Protein AF-A0A5E4CXL5-F1 (afdb_monomer)

Foldseek 3Di:
DVVVVVVVVPDPLVVLLVVLLVLLCCQQPVDPDDDPVSLVVNLVSLVVLLVVLPDPPDDLWLLSLLSPLLSVLSVVLVVLVVVLVVVVVVVDDPVVNVLSVLLSVLSVVLSSQSSVQSSVVNVVLVVCVVPPVPPCVVCRDNVNSVVSSVVSVVVSVVVSVVSSVVVVVVVVVVVVVVD

Secondary structure (DSSP, 8-state):
-HHHHHHHHTS-HHHHHHHHHHHHHIIIII--S--HHHHHHHHHHHHHHHHHHHSTTS---HHHHHHHHHHHHHHHHHHHHHHHHHHHHTT--HHHHHHHHHHHHHHHHHHHHHHHHHHHHHHHHHHHHHH-TTGGGGTSSHHHHHHHHHHHHHHHHHHHHHHHHHHHHHHHHHHHHT-

Structure (mmCIF, N/CA/C/O backbone):
data_AF-A0A5E4CXL5-F1
#
_entry.id   AF-A0A5E4CXL5-F1
#
loop_
_atom_site.group_PDB
_atom_site.id
_atom_site.type_symbol
_atom_site.label_atom_id
_atom_site.label_alt_id
_atom_site.label_comp_id
_atom_site.label_asym_id
_atom_site.label_entity_id
_atom_site.label_seq_id
_atom_site.pdbx_PDB_ins_code
_atom_site.Cartn_x
_atom_site.Cartn_y
_atom_site.Cartn_z
_atom_site.occupancy
_atom_site.B_iso_or_equiv
_atom_site.auth_seq_id
_atom_site.auth_comp_id
_atom_site.auth_asym_id
_atom_site.auth_atom_id
_atom_site.pdbx_PDB_model_num
ATOM 1 N N . ASN A 1 1 ? -20.834 28.662 -4.564 1.00 50.34 1 ASN A N 1
ATOM 2 C CA . ASN A 1 1 ? -19.831 27.778 -3.920 1.00 50.34 1 ASN A CA 1
ATOM 3 C C . ASN A 1 1 ? -20.235 27.162 -2.580 1.00 50.34 1 ASN A C 1
ATOM 5 O O . ASN A 1 1 ? -19.686 26.120 -2.259 1.00 50.34 1 ASN A O 1
ATOM 9 N N . LEU A 1 2 ? -21.215 27.690 -1.833 1.00 46.41 2 LEU A N 1
ATOM 10 C CA . LEU A 1 2 ? -21.749 27.029 -0.621 1.00 46.41 2 LEU A CA 1
ATOM 11 C C . LEU A 1 2 ? -22.606 25.778 -0.914 1.00 46.41 2 LEU A C 1
ATOM 13 O O . LEU A 1 2 ? -22.598 24.824 -0.144 1.00 46.41 2 LEU A O 1
ATOM 17 N N . THR A 1 3 ? -23.291 25.749 -2.058 1.00 43.88 3 THR A N 1
ATOM 18 C CA . THR A 1 3 ? -24.169 24.646 -2.490 1.00 43.88 3 THR A CA 1
ATOM 19 C C . THR A 1 3 ? -23.415 23.381 -2.907 1.00 43.88 3 THR A C 1
ATOM 21 O O . THR A 1 3 ? -23.876 22.273 -2.666 1.00 43.88 3 THR A O 1
ATOM 24 N N . GLN A 1 4 ? -22.223 23.515 -3.490 1.00 50.44 4 GLN A N 1
ATOM 25 C CA . GLN A 1 4 ? -21.377 22.366 -3.831 1.00 50.44 4 GLN A CA 1
ATOM 26 C C . GLN A 1 4 ? -20.695 21.784 -2.580 1.00 50.44 4 GLN A C 1
ATOM 28 O O . GLN A 1 4 ? -20.504 20.573 -2.474 1.00 50.44 4 GLN A O 1
ATOM 33 N N . PHE A 1 5 ? -20.406 22.647 -1.599 1.00 48.50 5 PHE A N 1
ATOM 34 C CA . PHE A 1 5 ? -19.876 22.262 -0.295 1.00 48.50 5 PHE A CA 1
ATOM 35 C C . PHE A 1 5 ? -20.915 21.480 0.520 1.00 48.50 5 PHE A C 1
ATOM 37 O O . PHE A 1 5 ? -20.595 20.414 1.038 1.00 48.50 5 PHE A O 1
ATOM 44 N N . SER A 1 6 ? -22.179 21.923 0.564 1.00 47.25 6 SER A N 1
ATOM 45 C CA . SER A 1 6 ? -23.251 21.219 1.291 1.00 47.25 6 SER A CA 1
ATOM 46 C C . SER A 1 6 ? -23.587 19.843 0.697 1.00 47.25 6 SER A C 1
ATOM 48 O O . SER A 1 6 ? -23.823 18.898 1.449 1.00 47.25 6 SER A O 1
ATOM 50 N N . VAL A 1 7 ? -23.507 19.684 -0.630 1.00 51.81 7 VAL A N 1
ATOM 51 C CA . VAL A 1 7 ? -23.648 18.377 -1.305 1.00 51.81 7 VAL A CA 1
ATOM 52 C C . VAL A 1 7 ? -22.495 17.429 -0.960 1.00 51.81 7 VAL A C 1
ATOM 54 O O . VAL A 1 7 ? -22.713 16.225 -0.834 1.00 51.81 7 VAL A O 1
ATOM 57 N N . PHE A 1 8 ? -21.275 17.940 -0.765 1.00 50.66 8 PHE A N 1
ATOM 58 C CA . PHE A 1 8 ? -20.165 17.130 -0.252 1.00 50.66 8 PHE A CA 1
ATOM 59 C C . PHE A 1 8 ? -20.375 16.778 1.230 1.00 50.66 8 PHE A C 1
ATOM 61 O O . PHE A 1 8 ? -20.103 15.657 1.636 1.00 50.66 8 PHE A O 1
ATOM 68 N N . THR A 1 9 ? -20.945 17.699 2.012 1.00 50.62 9 THR A N 1
ATOM 69 C CA . THR A 1 9 ? -21.157 17.561 3.466 1.00 50.62 9 THR A CA 1
ATOM 70 C C . THR A 1 9 ? -22.208 16.499 3.829 1.00 50.62 9 THR A C 1
ATOM 72 O O . THR A 1 9 ? -22.132 15.913 4.903 1.00 50.62 9 THR A O 1
ATOM 75 N N . ASN A 1 10 ? -23.174 16.214 2.943 1.00 52.59 10 ASN A N 1
ATOM 76 C CA . ASN A 1 10 ? -24.185 15.162 3.146 1.00 52.59 10 ASN A CA 1
ATOM 77 C C . ASN A 1 10 ? -23.731 13.776 2.633 1.00 52.59 10 ASN A C 1
ATOM 79 O O . ASN A 1 10 ? -24.443 12.788 2.787 1.00 52.59 10 ASN A O 1
ATOM 83 N N . ARG A 1 11 ? -22.551 13.662 2.000 1.00 64.25 11 ARG A N 1
ATOM 84 C CA . ARG A 1 11 ? -22.048 12.351 1.569 1.00 64.25 11 ARG A CA 1
ATOM 85 C C . ARG A 1 11 ? -21.486 11.578 2.750 1.00 64.25 11 ARG A C 1
ATOM 87 O O . ARG A 1 11 ? -20.586 12.043 3.442 1.00 64.25 11 ARG A O 1
ATOM 94 N N . ASP A 1 12 ? -21.919 10.330 2.880 1.00 71.75 12 ASP A N 1
ATOM 95 C CA . ASP A 1 12 ? -21.322 9.358 3.791 1.00 71.75 12 ASP A CA 1
ATOM 96 C C . ASP A 1 12 ? -19.885 9.009 3.370 1.00 71.75 12 ASP A C 1
ATOM 98 O O . ASP A 1 12 ? -19.632 7.984 2.735 1.00 71.75 12 ASP A O 1
ATOM 102 N N . HIS A 1 13 ? -18.907 9.821 3.771 1.00 77.62 13 HIS A N 1
ATOM 103 C CA . HIS A 1 13 ? -17.484 9.596 3.474 1.00 77.62 13 HIS A CA 1
ATOM 104 C C . HIS A 1 13 ? -16.988 8.221 3.950 1.00 77.62 13 HIS A C 1
ATOM 106 O O . HIS A 1 13 ? -16.091 7.622 3.360 1.00 77.62 13 HIS A O 1
ATOM 112 N N . MET A 1 14 ? -17.612 7.670 4.995 1.00 79.81 14 MET A N 1
ATOM 113 C CA . MET A 1 14 ? -17.327 6.317 5.480 1.00 79.81 14 MET A CA 1
ATOM 114 C C . MET A 1 14 ? -17.753 5.229 4.483 1.00 79.81 14 MET A C 1
ATOM 116 O O . MET A 1 14 ? -17.134 4.168 4.428 1.00 79.81 14 MET A O 1
ATOM 120 N N . LYS A 1 15 ? -18.791 5.466 3.673 1.00 84.69 15 LYS A N 1
ATOM 121 C CA . LYS A 1 15 ? -19.217 4.542 2.615 1.00 84.69 15 LYS A CA 1
ATOM 122 C C . LYS A 1 15 ? -18.199 4.512 1.480 1.00 84.69 15 LYS A C 1
ATOM 124 O O . LYS A 1 15 ? -17.859 3.424 1.019 1.00 84.69 15 LYS A O 1
ATOM 129 N N . ASP A 1 16 ? -17.683 5.672 1.089 1.00 86.12 16 ASP A N 1
ATOM 130 C CA . ASP A 1 16 ? -16.658 5.783 0.048 1.00 86.12 16 ASP A CA 1
ATOM 131 C C . ASP A 1 16 ? -15.338 5.150 0.499 1.00 86.12 16 ASP A C 1
ATOM 133 O O . ASP A 1 16 ? -14.724 4.397 -0.253 1.00 86.12 16 ASP A O 1
ATOM 137 N N . LEU A 1 17 ? -14.974 5.327 1.771 1.00 85.88 17 LEU A N 1
ATOM 138 C CA . LEU A 1 17 ? -13.809 4.684 2.375 1.00 85.88 17 LEU A CA 1
ATOM 139 C C . LEU A 1 17 ? -13.903 3.146 2.362 1.00 85.88 17 LEU A C 1
ATOM 141 O O . LEU A 1 17 ? -12.933 2.463 2.037 1.00 85.88 17 LEU A O 1
ATOM 145 N N . ARG A 1 18 ? -15.083 2.583 2.660 1.00 87.75 18 ARG A N 1
ATOM 146 C CA . ARG A 1 18 ? -15.322 1.128 2.570 1.00 87.75 18 ARG A CA 1
ATOM 147 C C . ARG A 1 18 ? -15.264 0.614 1.134 1.00 87.75 18 ARG A C 1
ATOM 149 O O . ARG A 1 18 ? -14.727 -0.466 0.894 1.00 87.75 18 ARG A O 1
ATOM 156 N N . ARG A 1 19 ? -15.814 1.371 0.180 1.00 90.12 19 ARG A N 1
ATOM 157 C CA . ARG A 1 19 ? -15.757 1.029 -1.251 1.00 90.12 19 ARG A CA 1
ATOM 158 C C . ARG A 1 19 ? -14.321 1.025 -1.756 1.00 90.12 19 ARG A C 1
ATOM 160 O O . ARG A 1 19 ? -13.921 0.066 -2.405 1.00 90.12 19 ARG A O 1
ATOM 167 N N . TYR A 1 20 ? -13.545 2.043 -1.386 1.00 91.06 20 TYR A N 1
ATOM 168 C CA . TYR A 1 20 ? -12.113 2.099 -1.656 1.00 91.06 20 TYR A CA 1
ATOM 169 C C . TYR A 1 20 ? -11.388 0.875 -1.093 1.00 91.06 20 TYR A C 1
ATOM 171 O O . TYR A 1 20 ? -10.651 0.212 -1.814 1.00 91.06 20 TYR A O 1
ATOM 179 N N . LEU A 1 21 ? -11.64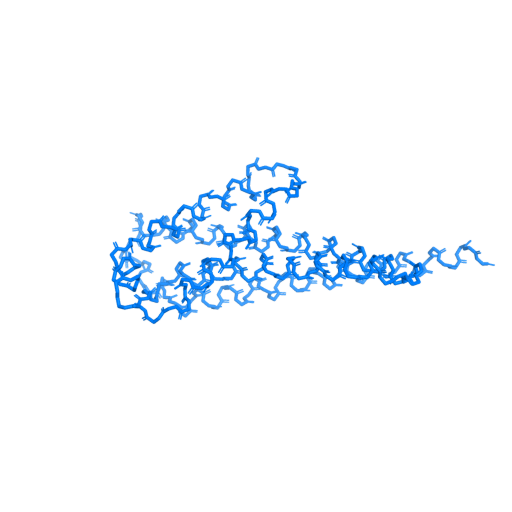3 0.529 0.171 1.00 90.25 21 LEU A N 1
ATOM 180 C CA . LEU A 1 21 ? -11.012 -0.626 0.800 1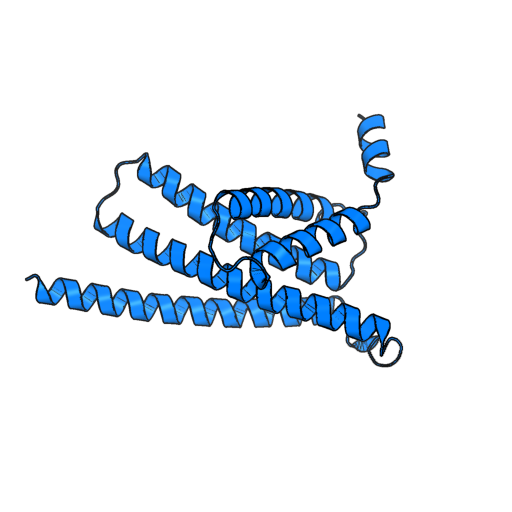.00 90.25 21 LEU A CA 1
ATOM 181 C C . LEU A 1 21 ? -11.367 -1.930 0.070 1.00 90.25 21 LEU A C 1
ATOM 183 O O . LEU A 1 21 ? -10.485 -2.731 -0.210 1.00 90.25 21 LEU A O 1
ATOM 187 N N . THR A 1 22 ? -12.638 -2.112 -0.300 1.00 91.75 22 THR A N 1
ATOM 188 C CA . THR A 1 22 ? -13.102 -3.277 -1.076 1.00 91.75 22 THR A CA 1
ATOM 189 C C . THR A 1 22 ? -12.380 -3.363 -2.418 1.00 91.75 22 THR A C 1
ATOM 191 O O . THR A 1 22 ? -11.878 -4.421 -2.787 1.00 91.75 22 THR A O 1
ATOM 194 N N . PHE A 1 23 ? -12.269 -2.237 -3.125 1.00 91.44 23 PHE A N 1
ATOM 195 C CA . PHE A 1 23 ? -11.511 -2.158 -4.368 1.00 91.44 23 PHE A CA 1
ATOM 196 C C . PHE A 1 23 ? -10.038 -2.540 -4.158 1.00 91.44 23 PHE A C 1
ATOM 198 O O . PHE A 1 23 ? -9.493 -3.301 -4.950 1.00 91.44 23 PHE A O 1
ATOM 205 N N . LYS A 1 24 ? -9.411 -2.094 -3.061 1.00 90.12 24 LYS A N 1
ATOM 206 C CA . LYS A 1 24 ? -8.020 -2.434 -2.723 1.00 90.12 24 LYS A CA 1
ATOM 207 C C . LYS A 1 24 ? -7.827 -3.906 -2.362 1.00 90.12 24 LYS A C 1
ATOM 209 O O . LYS A 1 24 ? -6.837 -4.490 -2.790 1.00 90.12 24 LYS A O 1
ATOM 214 N N . TYR A 1 25 ? -8.777 -4.522 -1.657 1.00 90.44 25 TYR A N 1
ATOM 215 C CA . TYR A 1 25 ? -8.785 -5.974 -1.441 1.00 90.44 25 TYR A CA 1
ATOM 216 C C . TYR A 1 25 ? -8.787 -6.721 -2.774 1.00 90.44 25 TYR A C 1
ATOM 218 O O . TYR A 1 25 ? -7.967 -7.610 -2.982 1.00 90.44 25 TYR A O 1
ATOM 226 N N . VAL A 1 26 ? -9.656 -6.326 -3.707 1.00 89.06 26 VAL A N 1
ATOM 227 C CA . VAL A 1 26 ? -9.698 -6.949 -5.037 1.00 89.06 26 VAL A CA 1
ATOM 228 C C . VAL A 1 26 ? -8.386 -6.713 -5.793 1.00 89.06 26 VAL A C 1
ATOM 230 O O . VAL A 1 26 ? -7.813 -7.657 -6.330 1.00 89.06 26 VAL A O 1
ATOM 233 N N . GLN A 1 27 ? -7.880 -5.478 -5.784 1.00 89.06 27 GLN A N 1
ATOM 234 C CA . GLN A 1 27 ? -6.652 -5.086 -6.476 1.00 89.06 27 GLN A CA 1
ATOM 235 C C . GLN A 1 27 ? -5.423 -5.882 -6.015 1.00 89.06 27 GLN A C 1
ATOM 237 O O . GLN A 1 27 ? -4.640 -6.291 -6.864 1.00 89.06 27 GLN A O 1
ATOM 242 N N . TYR A 1 28 ? -5.241 -6.078 -4.705 1.00 86.75 28 TYR A N 1
ATOM 243 C CA . TYR A 1 28 ? -3.998 -6.635 -4.157 1.00 86.75 28 TYR A CA 1
ATOM 244 C C . TYR A 1 28 ? -4.073 -8.102 -3.734 1.00 86.75 28 TYR A C 1
ATOM 246 O O . TYR A 1 28 ? -3.034 -8.749 -3.674 1.00 86.75 28 TYR A O 1
ATOM 254 N N . LEU A 1 29 ? -5.261 -8.631 -3.421 1.00 83.56 29 LEU A N 1
ATOM 255 C CA . LEU A 1 29 ? -5.411 -10.011 -2.935 1.00 83.56 29 LEU A CA 1
ATOM 256 C C . LEU A 1 29 ? -6.116 -10.934 -3.931 1.00 83.56 29 LEU A C 1
ATOM 258 O O . LEU A 1 29 ? -5.913 -12.141 -3.868 1.00 83.56 29 LEU A O 1
ATOM 262 N N . VAL A 1 30 ? -6.947 -10.398 -4.830 1.00 83.94 30 VAL A N 1
ATOM 263 C CA . VAL A 1 30 ? -7.740 -11.220 -5.765 1.00 83.94 30 VAL A CA 1
ATOM 264 C C . VAL A 1 30 ? -7.120 -11.266 -7.158 1.00 83.94 30 VAL A C 1
ATOM 266 O O . VAL A 1 30 ? -7.226 -12.283 -7.834 1.00 83.94 30 VAL A O 1
ATOM 269 N N . LEU A 1 31 ? -6.486 -10.182 -7.606 1.00 81.19 31 LEU A N 1
ATOM 270 C CA . LEU A 1 31 ? -5.904 -10.091 -8.944 1.00 81.19 31 LEU A CA 1
ATOM 271 C C . LEU A 1 31 ? -4.442 -10.575 -8.938 1.00 81.19 31 LEU A C 1
ATOM 273 O O . LEU A 1 31 ? -3.583 -9.878 -8.403 1.00 81.19 31 LEU A O 1
ATOM 277 N N . PRO A 1 32 ? -4.127 -11.732 -9.557 1.00 60.72 32 PRO A N 1
ATOM 278 C CA . PRO A 1 32 ? -2.773 -12.288 -9.561 1.00 60.72 32 PRO A CA 1
ATOM 279 C C . PRO A 1 32 ? -1.819 -11.557 -10.518 1.00 60.72 32 PRO A C 1
ATOM 281 O O . PRO A 1 32 ? -0.607 -11.720 -10.413 1.00 60.72 32 PRO A O 1
ATOM 284 N N . SER A 1 33 ? -2.341 -10.766 -11.465 1.00 67.19 33 SER A N 1
ATOM 285 C CA . SER A 1 33 ? -1.545 -10.096 -12.499 1.00 67.19 33 SER A CA 1
ATOM 286 C C . SER A 1 33 ? -1.604 -8.567 -12.387 1.00 67.19 33 SER A C 1
ATOM 288 O O . SER A 1 33 ? -2.708 -8.018 -12.269 1.00 67.19 33 SER A O 1
ATOM 290 N N . PRO A 1 34 ? -0.469 -7.857 -12.533 1.00 66.19 34 PRO A N 1
ATOM 291 C CA . PRO A 1 34 ? -0.444 -6.399 -12.558 1.00 66.19 34 PRO A CA 1
ATOM 292 C C . PRO A 1 34 ? -1.178 -5.875 -13.799 1.00 66.19 34 PRO A C 1
ATOM 294 O O . PRO A 1 34 ? -0.700 -5.994 -14.925 1.00 66.19 34 PRO A O 1
ATOM 297 N N . ASN A 1 35 ? -2.354 -5.281 -13.597 1.00 80.50 35 ASN A N 1
ATOM 298 C CA . ASN A 1 35 ? -3.130 -4.652 -14.663 1.00 80.50 35 ASN A CA 1
ATOM 299 C C . ASN A 1 35 ? -2.992 -3.127 -14.571 1.00 80.50 35 ASN A C 1
ATOM 301 O O . ASN A 1 35 ? -3.422 -2.519 -13.592 1.00 80.50 35 ASN A O 1
ATOM 305 N N . ILE A 1 36 ? -2.431 -2.507 -15.613 1.00 78.38 36 ILE A N 1
ATOM 306 C CA . ILE A 1 36 ? -2.186 -1.057 -15.682 1.00 78.38 36 ILE A CA 1
ATOM 307 C C . ILE A 1 36 ? -3.470 -0.254 -15.439 1.00 78.38 36 ILE A C 1
ATOM 309 O O . ILE A 1 36 ? -3.435 0.743 -14.721 1.00 78.38 36 ILE A O 1
ATOM 313 N N . ILE A 1 37 ? -4.612 -0.702 -15.971 1.00 84.50 37 ILE A N 1
ATOM 314 C CA . ILE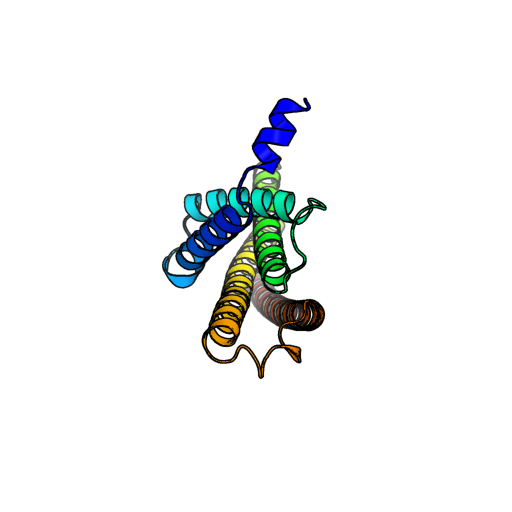 A 1 37 ? -5.905 -0.025 -15.793 1.00 84.50 37 ILE A CA 1
ATOM 315 C C . ILE A 1 37 ? -6.317 -0.053 -14.320 1.00 84.50 37 ILE A C 1
ATOM 317 O O . ILE A 1 37 ? -6.732 0.967 -13.773 1.00 84.50 37 ILE A O 1
ATOM 321 N N . VAL A 1 38 ? -6.162 -1.203 -13.659 1.00 86.94 38 VAL A N 1
ATOM 322 C CA . VAL A 1 38 ? -6.487 -1.360 -12.233 1.00 86.94 38 VAL A CA 1
ATOM 323 C C . VAL A 1 38 ? -5.552 -0.507 -11.377 1.00 86.94 38 VAL A C 1
ATOM 325 O O . VAL A 1 38 ? -6.011 0.147 -10.443 1.00 86.94 38 VAL A O 1
ATOM 328 N N . THR A 1 39 ? -4.266 -0.445 -11.724 1.00 83.69 39 THR A N 1
ATOM 329 C CA . THR A 1 39 ? -3.277 0.395 -11.037 1.00 83.69 39 THR A CA 1
ATOM 330 C C . THR A 1 39 ? -3.595 1.881 -11.185 1.00 83.69 39 THR A C 1
ATOM 332 O O . THR A 1 39 ? -3.575 2.603 -10.191 1.00 83.69 39 THR A O 1
ATOM 335 N N . LEU A 1 40 ? -3.950 2.343 -12.388 1.00 86.12 40 LEU A N 1
ATOM 336 C CA . LEU A 1 40 ? -4.348 3.733 -12.640 1.00 86.12 40 LEU A CA 1
ATOM 337 C C . LEU A 1 40 ? -5.639 4.095 -11.906 1.00 86.12 40 LEU A C 1
ATOM 339 O O . LEU A 1 40 ? -5.697 5.117 -11.225 1.00 86.12 40 LEU A O 1
ATOM 343 N N . LEU A 1 41 ? -6.665 3.245 -11.994 1.00 89.94 41 LEU A N 1
ATOM 344 C CA . LEU A 1 41 ? -7.919 3.451 -11.271 1.00 89.94 41 LEU A CA 1
ATOM 345 C C . LEU A 1 41 ? -7.683 3.472 -9.756 1.00 89.94 41 LEU A C 1
ATOM 347 O O . LEU A 1 41 ? -8.218 4.328 -9.050 1.00 89.94 41 LEU A O 1
ATOM 351 N N . GLY A 1 42 ? -6.826 2.572 -9.271 1.00 90.06 42 GLY A N 1
ATOM 352 C CA . GLY A 1 42 ? -6.377 2.536 -7.890 1.00 90.06 42 GLY A CA 1
ATOM 353 C C . GLY A 1 42 ? -5.646 3.800 -7.474 1.00 90.06 42 GLY A C 1
ATOM 354 O O . GLY A 1 42 ? -5.918 4.289 -6.385 1.00 90.06 42 GLY A O 1
ATOM 355 N N . LEU A 1 43 ? -4.792 4.363 -8.328 1.00 89.44 43 LEU A N 1
ATOM 356 C CA . LEU A 1 43 ? -4.093 5.620 -8.071 1.00 89.44 43 LEU A CA 1
ATOM 357 C C . LEU A 1 43 ? -5.073 6.794 -7.947 1.00 89.44 43 LEU A C 1
ATOM 359 O O . LEU A 1 43 ? -5.010 7.540 -6.969 1.00 89.44 43 LEU A O 1
ATOM 363 N N . PHE A 1 44 ? -6.017 6.936 -8.884 1.00 91.25 44 PHE A N 1
ATOM 364 C CA . PHE A 1 44 ? -7.048 7.979 -8.807 1.00 91.25 44 PHE A CA 1
ATOM 365 C C . PHE A 1 44 ? -7.898 7.845 -7.540 1.00 91.25 44 PHE A C 1
ATOM 367 O O . PHE A 1 44 ? -8.168 8.840 -6.862 1.00 91.25 44 PHE A O 1
ATOM 374 N N . ALA A 1 45 ? -8.278 6.616 -7.184 1.00 90.88 45 ALA A N 1
ATOM 375 C CA . ALA A 1 45 ? -9.016 6.344 -5.959 1.00 90.88 45 ALA A CA 1
ATOM 376 C C . ALA A 1 45 ? -8.197 6.712 -4.705 1.00 90.88 45 ALA A C 1
ATOM 378 O O . ALA A 1 45 ? -8.741 7.305 -3.773 1.00 90.88 45 ALA A O 1
ATOM 379 N N . SER A 1 46 ? -6.891 6.435 -4.696 1.00 92.31 46 SER A N 1
ATOM 380 C CA . SER A 1 46 ? -5.982 6.768 -3.591 1.00 92.31 46 SER A CA 1
ATOM 381 C C . SER A 1 46 ? -5.774 8.276 -3.433 1.00 92.31 46 SER A C 1
ATOM 383 O O . SER A 1 46 ? -5.798 8.786 -2.309 1.00 92.31 46 SER A O 1
ATOM 385 N N . VAL A 1 47 ? -5.665 9.021 -4.537 1.00 90.94 47 VAL A N 1
ATOM 386 C CA . VAL A 1 47 ? -5.643 10.495 -4.514 1.00 90.94 47 VAL A CA 1
ATOM 387 C C . VAL A 1 47 ? -6.953 11.039 -3.941 1.00 90.94 47 VAL A C 1
ATOM 389 O O . VAL A 1 47 ? -6.934 11.853 -3.016 1.00 90.94 47 VAL A O 1
ATOM 392 N N . TYR A 1 48 ? -8.095 10.544 -4.425 1.00 90.56 48 TYR A N 1
ATOM 393 C CA . TYR A 1 48 ? -9.416 10.954 -3.943 1.00 90.56 48 TYR A CA 1
ATOM 394 C C . TYR A 1 48 ? -9.593 10.708 -2.436 1.00 90.56 48 TYR A C 1
ATOM 396 O O . TYR A 1 48 ? -10.033 11.596 -1.705 1.00 90.56 48 TYR A O 1
ATOM 404 N N . VAL A 1 49 ? -9.200 9.531 -1.945 1.00 90.19 49 VAL A N 1
ATOM 405 C CA . VAL A 1 49 ? -9.289 9.199 -0.516 1.00 90.19 49 VAL A CA 1
ATOM 406 C C . VAL A 1 49 ? -8.326 10.032 0.322 1.00 90.19 49 VAL A C 1
ATOM 408 O O . VAL A 1 49 ? -8.709 10.478 1.400 1.00 90.19 49 VAL A O 1
ATOM 411 N N . THR A 1 50 ? -7.117 10.311 -0.165 1.00 88.88 50 THR A N 1
ATOM 412 C CA . THR A 1 50 ? -6.174 11.199 0.536 1.00 88.88 50 THR A CA 1
ATOM 413 C C . THR A 1 50 ? -6.758 12.602 0.706 1.00 88.88 50 THR A C 1
ATOM 415 O O . THR A 1 50 ? -6.689 13.170 1.798 1.00 88.88 50 THR A O 1
ATOM 418 N N . LEU A 1 51 ? -7.408 13.135 -0.334 1.00 86.81 51 LEU A N 1
ATOM 419 C CA . LEU A 1 51 ? -8.119 14.414 -0.262 1.00 86.81 51 LEU A CA 1
ATOM 420 C C . LEU A 1 51 ? -9.251 14.375 0.770 1.00 86.81 51 LEU A C 1
ATOM 422 O O . LEU A 1 51 ? -9.343 15.279 1.599 1.00 86.81 51 LEU A O 1
ATOM 426 N N . ILE A 1 52 ? -10.065 13.311 0.777 1.00 86.12 52 ILE A N 1
ATOM 427 C CA . ILE A 1 52 ? -11.123 13.136 1.783 1.00 86.12 52 ILE A CA 1
ATOM 428 C C . ILE A 1 52 ? -10.538 13.108 3.197 1.00 86.12 52 ILE A C 1
ATOM 430 O O . ILE A 1 52 ? -11.031 13.806 4.076 1.00 86.12 52 ILE A O 1
ATOM 434 N N . LEU A 1 53 ? -9.492 12.317 3.433 1.00 84.94 53 LEU A N 1
ATOM 435 C CA . LEU A 1 53 ? -8.901 12.142 4.763 1.00 84.94 53 LEU A CA 1
ATOM 436 C C . LEU A 1 53 ? -8.181 13.397 5.280 1.00 84.94 53 LEU A C 1
ATOM 438 O O . LEU A 1 53 ? -7.980 13.523 6.487 1.00 84.94 53 LEU A O 1
ATOM 442 N N . THR A 1 54 ? -7.814 14.321 4.390 1.00 81.50 54 THR A N 1
ATOM 443 C CA . THR A 1 54 ? -7.203 15.614 4.742 1.00 81.50 54 THR A CA 1
ATOM 444 C C . THR A 1 54 ? -8.252 16.632 5.212 1.00 81.50 54 TH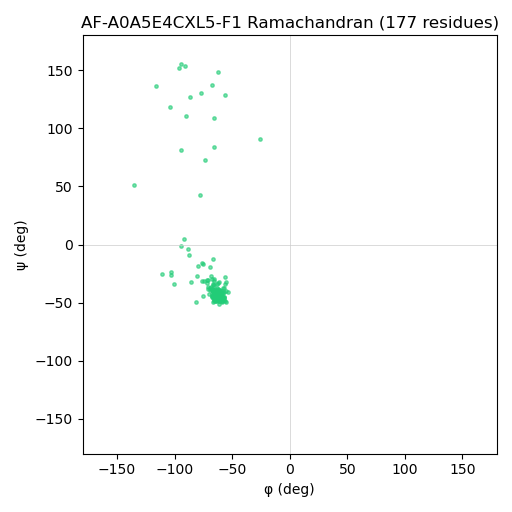R A C 1
ATOM 446 O O . THR A 1 54 ? -7.913 17.602 5.891 1.00 81.50 54 THR A O 1
ATOM 449 N N . LEU A 1 55 ? -9.537 16.413 4.908 1.00 76.75 55 LEU A N 1
ATOM 450 C CA . LEU A 1 55 ? -10.612 17.301 5.346 1.00 76.75 55 LEU A CA 1
ATOM 451 C C . LEU A 1 55 ? -10.790 17.247 6.878 1.00 76.75 55 LEU A C 1
ATOM 453 O O . LEU A 1 55 ? -10.845 16.161 7.462 1.00 76.75 55 LEU A O 1
ATOM 457 N N . PRO A 1 56 ? -10.980 18.404 7.543 1.00 59.59 56 PRO A N 1
ATOM 458 C CA . PRO A 1 56 ? -11.061 18.498 9.006 1.00 59.59 56 PRO A CA 1
ATOM 459 C C . PRO A 1 56 ? -12.297 17.807 9.607 1.00 59.59 56 PRO A C 1
ATOM 461 O O . PRO A 1 56 ? -12.361 17.597 10.816 1.00 59.59 56 PRO A O 1
ATOM 464 N N . PHE A 1 57 ? -13.269 17.437 8.773 1.00 60.50 57 PHE A N 1
ATOM 465 C CA . PHE A 1 57 ? -14.536 16.828 9.176 1.00 60.50 57 PHE A CA 1
ATOM 466 C C . PHE A 1 57 ? -14.471 15.299 9.300 1.00 60.50 57 PHE A C 1
ATOM 468 O O . PHE A 1 57 ? -15.417 14.676 9.785 1.00 60.50 57 PHE A O 1
ATOM 475 N N . VAL A 1 58 ? -13.373 14.668 8.871 1.00 63.62 58 VAL A N 1
ATOM 476 C CA . VAL A 1 58 ? -13.257 13.209 8.895 1.00 63.62 58 VAL A CA 1
ATOM 477 C C . VAL A 1 58 ? -12.739 12.725 10.248 1.00 63.62 58 VAL A C 1
ATOM 479 O O . VAL A 1 58 ? -11.704 13.150 10.758 1.00 63.62 58 VAL A O 1
ATOM 482 N N . SER A 1 59 ? -13.491 11.796 10.841 1.00 60.69 59 SER A N 1
ATOM 483 C CA . SER A 1 59 ? -13.190 11.204 12.143 1.00 60.69 59 SER A CA 1
ATOM 484 C C . SER A 1 59 ? -11.791 10.574 12.171 1.00 60.69 59 SER A C 1
ATOM 486 O O . SER A 1 59 ? -11.451 9.731 11.338 1.00 60.69 59 SER A O 1
ATOM 488 N N . ARG A 1 60 ? -10.991 10.940 13.179 1.00 68.12 60 ARG A N 1
ATOM 489 C CA . ARG A 1 60 ? -9.653 10.383 13.439 1.00 68.12 60 ARG A CA 1
ATOM 490 C C . ARG A 1 60 ? -9.749 8.964 14.013 1.00 68.12 60 ARG A C 1
ATOM 492 O O . ARG A 1 60 ? -9.514 8.753 15.199 1.00 68.12 60 ARG A O 1
ATOM 499 N N . LYS A 1 61 ? -10.112 7.990 13.178 1.00 83.69 61 LYS A N 1
ATOM 500 C CA . LYS A 1 61 ? -10.114 6.558 13.528 1.00 83.69 61 LYS A CA 1
ATOM 501 C C . LYS A 1 61 ? -8.776 5.907 13.173 1.00 83.69 61 LYS A C 1
ATOM 503 O O . LYS A 1 61 ? -8.094 6.355 12.254 1.00 83.69 61 LYS A O 1
ATOM 508 N N . SER A 1 62 ? -8.408 4.836 13.872 1.00 82.62 62 SER A N 1
ATOM 509 C CA . SER A 1 62 ? -7.225 4.016 13.560 1.00 82.62 62 SER A CA 1
ATOM 510 C C . SER A 1 62 ? -7.271 3.470 12.130 1.00 82.62 62 SER A C 1
ATOM 512 O O . SER A 1 62 ? -6.284 3.596 11.413 1.00 82.62 62 SER A O 1
ATOM 514 N N . THR A 1 63 ? -8.438 3.024 11.659 1.00 86.69 63 THR A N 1
ATOM 515 C CA . THR A 1 63 ? -8.638 2.578 10.268 1.00 86.69 63 THR A CA 1
ATOM 516 C C . THR A 1 63 ? -8.275 3.646 9.235 1.00 86.69 63 THR A C 1
ATOM 518 O O . THR A 1 63 ? -7.692 3.339 8.199 1.00 86.69 63 THR A O 1
ATOM 521 N N . ALA A 1 64 ? -8.572 4.920 9.518 1.00 88.69 64 ALA A N 1
ATOM 522 C CA . ALA A 1 64 ? -8.236 6.022 8.617 1.00 88.69 64 ALA A CA 1
ATOM 523 C C . ALA A 1 64 ? -6.714 6.208 8.481 1.00 88.69 64 ALA A C 1
ATOM 525 O O . ALA A 1 64 ? -6.242 6.604 7.419 1.00 88.69 64 ALA A O 1
ATOM 526 N N . VAL A 1 65 ? -5.939 5.870 9.521 1.00 91.00 65 VAL A N 1
ATOM 527 C CA . VAL A 1 65 ? -4.469 5.874 9.459 1.00 91.00 65 VAL A CA 1
ATOM 528 C C . VAL A 1 65 ? -3.977 4.800 8.498 1.00 91.00 65 VAL A C 1
ATOM 530 O O . VAL A 1 65 ? -3.175 5.110 7.621 1.00 91.00 65 VAL A O 1
ATOM 533 N N . PHE A 1 66 ? -4.464 3.564 8.618 1.00 91.94 66 PHE A N 1
ATOM 534 C CA . PHE A 1 66 ? -4.056 2.487 7.712 1.00 91.94 66 PHE A CA 1
ATOM 535 C C . PHE A 1 66 ? -4.422 2.808 6.265 1.00 91.94 66 PHE A C 1
ATOM 537 O O . PHE A 1 66 ? -3.580 2.700 5.380 1.00 91.94 66 PHE A O 1
ATOM 544 N N . ILE A 1 67 ? -5.637 3.307 6.032 1.00 92.50 67 ILE A N 1
ATOM 545 C CA . ILE A 1 67 ? -6.088 3.660 4.685 1.00 92.50 67 ILE A CA 1
ATOM 546 C C . ILE A 1 67 ? -5.277 4.819 4.096 1.00 92.50 67 ILE A C 1
ATOM 548 O O . ILE A 1 67 ? -4.923 4.775 2.919 1.00 92.50 67 ILE A O 1
ATOM 552 N N . SER A 1 68 ? -4.918 5.818 4.905 1.00 92.25 68 SER A N 1
ATOM 553 C CA . SER A 1 68 ? -4.026 6.889 4.461 1.00 92.25 68 SER A CA 1
ATOM 554 C C . SER A 1 68 ? -2.647 6.358 4.059 1.00 92.25 68 SER A C 1
ATOM 556 O O . SER A 1 68 ? -2.119 6.795 3.043 1.00 92.25 68 SER A O 1
ATOM 558 N N . ASN A 1 69 ? -2.085 5.396 4.799 1.00 94.25 69 ASN A N 1
ATOM 559 C CA . ASN A 1 69 ? -0.797 4.789 4.448 1.00 94.25 69 ASN A CA 1
ATOM 560 C C . ASN A 1 69 ? -0.875 3.960 3.155 1.00 94.25 69 ASN A C 1
ATOM 562 O O . ASN A 1 69 ? 0.035 4.059 2.339 1.00 94.25 69 ASN A O 1
ATOM 566 N N . ILE A 1 70 ? -1.969 3.217 2.926 1.00 93.44 70 ILE A N 1
ATOM 567 C CA . ILE A 1 70 ? -2.202 2.518 1.645 1.00 93.44 70 ILE A CA 1
ATOM 568 C C . ILE A 1 70 ? -2.210 3.540 0.503 1.00 93.44 70 ILE A C 1
ATOM 570 O O . ILE A 1 70 ? -1.499 3.384 -0.484 1.00 93.44 70 ILE A O 1
ATOM 574 N N . ALA A 1 71 ? -2.971 4.627 0.663 1.00 93.88 71 ALA A N 1
ATOM 575 C CA . ALA A 1 71 ? -3.076 5.648 -0.370 1.00 93.88 71 ALA A CA 1
ATOM 576 C C . ALA A 1 71 ? -1.732 6.345 -0.658 1.00 93.88 71 ALA A C 1
ATOM 578 O O . ALA A 1 71 ? -1.423 6.619 -1.815 1.00 93.88 71 ALA A O 1
ATOM 579 N N . GLN A 1 72 ? -0.914 6.596 0.370 1.00 93.31 72 GLN A N 1
ATOM 580 C CA . GLN A 1 72 ? 0.437 7.144 0.207 1.00 93.31 72 GLN A CA 1
ATOM 581 C C . GLN A 1 72 ? 1.360 6.197 -0.569 1.00 93.31 72 GLN A C 1
ATOM 583 O O . GLN A 1 72 ? 2.108 6.660 -1.429 1.00 93.31 72 GLN A O 1
ATOM 588 N N . ALA A 1 73 ? 1.290 4.890 -0.304 1.00 92.81 73 ALA A N 1
ATOM 589 C CA . ALA A 1 73 ? 2.074 3.895 -1.030 1.00 92.81 73 ALA A CA 1
ATOM 590 C C . ALA A 1 73 ? 1.688 3.833 -2.521 1.00 92.81 73 ALA A C 1
ATOM 592 O O . ALA A 1 73 ? 2.563 3.874 -3.388 1.00 92.81 73 ALA A O 1
ATOM 593 N N . ASP A 1 74 ? 0.386 3.867 -2.831 1.00 91.56 74 ASP A N 1
ATOM 594 C CA . ASP A 1 74 ? -0.088 3.929 -4.219 1.00 91.56 74 ASP A CA 1
ATOM 595 C C . ASP A 1 74 ? 0.392 5.198 -4.938 1.00 91.56 74 ASP A C 1
ATOM 597 O O . ASP A 1 74 ? 0.815 5.134 -6.092 1.00 91.56 74 ASP A O 1
ATOM 601 N N . ILE A 1 75 ? 0.341 6.355 -4.265 1.00 92.00 75 ILE A N 1
ATOM 602 C CA . ILE A 1 75 ? 0.811 7.630 -4.825 1.00 92.00 75 ILE A CA 1
ATOM 603 C C . ILE A 1 75 ? 2.310 7.566 -5.122 1.00 92.00 75 ILE A C 1
ATOM 605 O O . ILE A 1 75 ? 2.731 8.037 -6.177 1.00 92.00 75 ILE A O 1
ATOM 609 N N . LEU A 1 76 ? 3.110 6.944 -4.249 1.00 91.00 76 LEU A N 1
ATOM 610 C CA . LEU A 1 76 ? 4.546 6.770 -4.472 1.00 91.00 76 LEU A CA 1
ATOM 611 C C . LEU A 1 76 ? 4.832 5.948 -5.742 1.00 91.00 76 LEU A C 1
ATOM 613 O O . LEU A 1 76 ? 5.695 6.324 -6.538 1.00 91.00 76 LEU A O 1
ATOM 617 N N . VAL A 1 77 ? 4.066 4.879 -5.980 1.00 89.19 77 VAL A N 1
ATOM 618 C CA . VAL A 1 77 ? 4.141 4.109 -7.236 1.00 89.19 77 VAL A CA 1
ATOM 619 C C . VAL A 1 77 ? 3.654 4.923 -8.429 1.00 89.19 77 VAL A C 1
ATOM 621 O O . VAL A 1 77 ? 4.265 4.876 -9.493 1.00 89.19 77 VAL A O 1
ATOM 624 N N . GLY A 1 78 ? 2.588 5.706 -8.270 1.00 87.94 78 GLY A N 1
ATOM 625 C CA . GLY A 1 78 ? 2.139 6.634 -9.306 1.00 87.94 78 GLY A CA 1
ATOM 626 C C . GLY A 1 78 ? 3.258 7.586 -9.729 1.00 87.94 78 GLY A C 1
ATOM 627 O O . GLY A 1 78 ? 3.562 7.692 -10.916 1.00 87.94 78 GLY A O 1
ATOM 628 N N . CYS A 1 79 ? 3.931 8.213 -8.763 1.00 88.31 79 CYS A N 1
ATOM 629 C CA . CYS A 1 79 ? 5.067 9.101 -9.007 1.00 88.31 79 CYS A CA 1
ATOM 630 C C . CYS A 1 79 ? 6.217 8.400 -9.744 1.00 88.31 79 CYS A C 1
ATOM 632 O O . CYS A 1 79 ? 6.806 9.000 -10.643 1.00 88.31 79 CYS A O 1
ATOM 634 N N . SER A 1 80 ? 6.527 7.140 -9.415 1.00 86.44 80 SER A N 1
ATOM 635 C CA . SER A 1 80 ? 7.588 6.396 -10.108 1.00 86.44 80 SER A CA 1
ATOM 636 C C . SER A 1 80 ? 7.223 6.069 -11.561 1.00 86.44 80 SER A C 1
ATOM 638 O O . SER A 1 80 ? 8.076 6.167 -12.444 1.00 86.44 80 SER A O 1
ATOM 640 N N . ILE A 1 81 ? 5.950 5.770 -11.840 1.00 85.06 81 ILE A N 1
ATOM 641 C CA . ILE A 1 81 ? 5.440 5.576 -13.206 1.00 85.06 81 ILE A CA 1
ATOM 642 C C . ILE A 1 81 ? 5.518 6.884 -14.002 1.00 85.06 81 ILE A C 1
ATOM 644 O O . ILE A 1 81 ? 6.036 6.887 -15.117 1.00 85.06 81 ILE A O 1
ATOM 648 N N . PHE A 1 82 ? 5.053 7.999 -13.430 1.00 86.00 82 PHE A N 1
ATOM 649 C CA . PHE A 1 82 ? 5.123 9.305 -14.091 1.00 86.00 82 PHE A CA 1
ATOM 650 C C . PHE A 1 82 ? 6.567 9.740 -14.357 1.00 86.00 82 PHE A C 1
ATOM 652 O O . PHE A 1 82 ? 6.860 10.266 -15.428 1.00 86.00 82 PHE A O 1
ATOM 659 N N . SER A 1 83 ? 7.484 9.475 -13.423 1.00 83.69 83 SER A N 1
ATOM 660 C CA . SER A 1 83 ? 8.910 9.751 -13.610 1.00 83.69 83 SER A CA 1
ATOM 661 C C . SER A 1 83 ? 9.501 8.969 -14.788 1.00 83.69 83 SER A C 1
ATOM 663 O O . SER A 1 83 ? 10.264 9.546 -15.561 1.00 83.69 83 SER A O 1
ATOM 665 N N . ALA A 1 84 ? 9.124 7.699 -14.962 1.00 81.56 84 ALA A N 1
ATOM 666 C CA . ALA A 1 84 ? 9.547 6.897 -16.111 1.00 81.56 84 ALA A CA 1
ATOM 667 C C . ALA A 1 84 ? 9.009 7.463 -17.430 1.00 81.56 84 ALA A C 1
ATOM 669 O O . ALA A 1 84 ? 9.775 7.658 -18.365 1.00 81.56 84 ALA A O 1
ATOM 670 N N . MET A 1 85 ? 7.727 7.833 -17.479 1.00 81.81 85 MET A N 1
ATOM 671 C CA . MET A 1 85 ? 7.129 8.420 -18.686 1.00 81.81 85 MET A CA 1
ATOM 672 C C . MET A 1 85 ? 7.810 9.729 -19.108 1.00 81.81 85 MET A C 1
ATOM 674 O O . MET A 1 85 ? 8.019 9.959 -20.295 1.00 81.81 85 MET A O 1
ATOM 678 N N . ILE A 1 86 ? 8.170 10.588 -18.150 1.00 81.81 86 ILE A N 1
ATOM 679 C CA . ILE A 1 86 ? 8.868 11.849 -18.446 1.00 81.81 86 ILE A CA 1
ATOM 680 C C . ILE A 1 86 ? 10.274 11.575 -19.000 1.00 81.81 86 ILE A C 1
ATOM 682 O O . ILE A 1 86 ? 10.709 12.259 -19.924 1.00 81.81 86 ILE A O 1
ATOM 686 N N . GLN A 1 87 ? 10.977 10.573 -18.471 1.00 77.25 87 GLN A N 1
ATOM 687 C CA . GLN A 1 87 ? 12.312 10.207 -18.954 1.00 77.25 87 GLN A CA 1
ATOM 688 C C . GLN A 1 87 ? 12.281 9.479 -20.302 1.00 77.25 87 GLN A C 1
ATOM 690 O O . GLN A 1 87 ? 13.175 9.693 -21.109 1.00 77.25 87 GLN A O 1
ATOM 695 N N . ASP A 1 88 ? 11.238 8.705 -20.606 1.00 76.50 88 ASP A N 1
ATOM 696 C CA . ASP A 1 88 ? 11.059 8.119 -21.943 1.00 76.50 88 ASP A CA 1
ATOM 697 C C . ASP A 1 88 ? 10.900 9.207 -23.022 1.00 76.50 88 ASP A C 1
ATOM 699 O O . ASP A 1 88 ? 11.371 9.054 -24.151 1.00 76.50 88 ASP A O 1
ATOM 703 N N . VAL A 1 89 ? 10.276 10.340 -22.675 1.00 80.88 89 VAL A N 1
ATOM 704 C CA . VAL A 1 89 ? 10.164 11.510 -23.564 1.00 80.88 89 VAL A CA 1
ATOM 705 C C . VAL A 1 89 ? 11.515 12.218 -23.728 1.00 80.88 89 VAL A C 1
ATOM 707 O O . VAL A 1 89 ? 11.855 12.674 -24.822 1.00 80.88 89 VAL A O 1
ATOM 710 N N . ILE A 1 90 ? 12.304 12.301 -22.657 1.00 78.38 90 ILE A N 1
ATOM 711 C CA . ILE A 1 90 ? 13.627 12.932 -22.645 1.00 78.38 90 ILE A CA 1
ATOM 712 C C . ILE A 1 90 ? 14.681 11.843 -22.875 1.00 78.38 90 ILE A C 1
ATOM 714 O O . ILE A 1 90 ? 15.260 11.373 -21.906 1.00 78.38 90 ILE A O 1
ATOM 718 N N . LYS A 1 91 ? 14.914 11.440 -24.140 1.00 68.50 91 LYS A N 1
ATOM 719 C CA . LYS A 1 91 ? 15.913 10.427 -24.580 1.00 68.50 91 LYS A CA 1
ATOM 720 C C . LYS A 1 91 ? 17.104 10.285 -23.609 1.00 68.50 91 LYS A C 1
ATOM 722 O O . LYS A 1 91 ? 18.103 10.991 -23.735 1.00 68.50 91 LYS A O 1
ATOM 727 N N . SER A 1 92 ? 16.969 9.378 -22.646 1.00 63.75 92 SER A N 1
ATOM 728 C CA . SER A 1 92 ? 17.917 9.187 -21.547 1.00 63.75 92 SER A CA 1
ATOM 729 C C . SER A 1 92 ? 18.923 8.088 -21.891 1.00 63.75 92 SER A C 1
ATOM 731 O O . SER A 1 92 ? 18.650 7.217 -22.720 1.00 63.75 92 SER A O 1
ATOM 733 N N . GLU A 1 93 ? 20.102 8.128 -21.272 1.00 70.88 93 GLU A N 1
ATOM 734 C CA . GLU A 1 93 ? 21.153 7.126 -21.468 1.00 70.88 93 GLU A CA 1
ATOM 735 C C . GLU A 1 93 ? 20.708 5.718 -21.024 1.00 70.88 93 GLU A C 1
ATOM 737 O O . GLU A 1 93 ? 19.957 5.546 -20.061 1.00 70.88 93 GLU A O 1
ATOM 742 N N . ILE A 1 94 ? 21.230 4.686 -21.695 1.00 66.69 94 ILE A N 1
ATOM 743 C CA . ILE A 1 94 ? 20.846 3.271 -21.514 1.00 66.69 94 ILE A CA 1
ATOM 744 C C . ILE A 1 94 ? 21.036 2.787 -20.061 1.00 66.69 94 ILE A C 1
ATOM 746 O O . ILE A 1 94 ? 20.205 2.042 -19.539 1.00 66.69 94 ILE A O 1
ATOM 750 N N . LEU A 1 95 ? 22.095 3.238 -19.375 1.00 65.19 95 LEU A N 1
ATOM 751 C CA . LEU A 1 95 ? 22.365 2.873 -17.977 1.00 65.19 95 LEU A CA 1
ATOM 752 C C . LEU A 1 95 ? 21.308 3.446 -17.016 1.00 65.19 95 LEU A C 1
ATOM 754 O O . LEU A 1 95 ? 20.866 2.761 -16.093 1.00 65.19 95 LEU A O 1
ATOM 758 N N . SER A 1 96 ? 20.860 4.678 -17.274 1.00 70.62 96 SER A N 1
ATOM 759 C CA . SER A 1 96 ? 19.819 5.360 -16.496 1.00 70.62 96 SER A CA 1
ATOM 760 C C . SER A 1 96 ? 18.479 4.622 -16.599 1.00 70.62 96 SER A C 1
ATOM 762 O O . SER A 1 96 ? 17.806 4.394 -15.592 1.00 70.62 96 SER A O 1
ATOM 764 N N . TYR A 1 97 ? 18.150 4.129 -17.797 1.00 74.19 97 TYR A N 1
ATOM 765 C CA . TYR A 1 97 ? 16.936 3.351 -18.050 1.00 74.19 97 TYR A CA 1
ATOM 766 C C . TYR A 1 97 ? 16.894 2.027 -17.265 1.00 74.19 97 TYR A C 1
ATOM 768 O O . TYR A 1 97 ? 15.881 1.696 -16.643 1.00 74.19 97 TYR A O 1
ATOM 776 N N . SER A 1 98 ? 18.006 1.280 -17.234 1.00 75.12 98 SER A N 1
ATOM 777 C CA . SER A 1 98 ? 18.094 0.000 -16.509 1.00 75.12 98 SER A CA 1
ATOM 778 C C . SER A 1 98 ? 17.892 0.176 -14.998 1.00 75.12 98 SER A C 1
ATOM 780 O O . SER A 1 98 ? 17.047 -0.493 -14.388 1.00 75.12 98 SER A O 1
ATOM 782 N N . VAL A 1 99 ? 18.582 1.151 -14.397 1.00 76.88 99 VAL A N 1
ATOM 783 C CA . VAL A 1 99 ? 18.453 1.462 -12.964 1.00 76.88 99 VAL A CA 1
ATOM 784 C C . VAL A 1 99 ? 17.035 1.931 -12.629 1.00 76.88 99 VAL A C 1
ATOM 786 O O . VAL A 1 99 ? 16.438 1.464 -11.656 1.00 76.88 99 VAL A O 1
ATOM 789 N N . GLN A 1 100 ? 16.445 2.796 -13.459 1.00 82.00 100 GLN A N 1
ATOM 790 C CA . GLN A 1 100 ? 15.087 3.292 -13.243 1.00 82.00 100 GLN A CA 1
ATOM 791 C C . GLN A 1 100 ? 14.035 2.181 -13.357 1.00 82.00 100 GLN A C 1
ATOM 793 O O . GLN A 1 100 ? 13.110 2.120 -12.542 1.00 82.00 100 GLN A O 1
ATOM 798 N N . SER A 1 101 ? 14.174 1.282 -14.333 1.00 83.00 101 SER A N 1
ATOM 799 C CA . SER A 1 101 ? 13.254 0.153 -14.509 1.00 83.00 101 SER A CA 1
ATOM 800 C C . SER A 1 101 ? 13.272 -0.793 -13.299 1.00 83.00 101 SER A C 1
ATOM 802 O O . SER A 1 101 ? 12.210 -1.196 -12.815 1.00 83.00 101 SER A O 1
ATOM 804 N N . THR A 1 102 ? 14.459 -1.037 -12.735 1.00 85.88 102 THR A N 1
ATOM 805 C CA . THR A 1 102 ? 14.662 -1.858 -11.533 1.00 85.88 102 THR A CA 1
ATOM 806 C C . THR A 1 102 ? 14.075 -1.189 -10.289 1.00 85.88 102 THR A C 1
ATOM 808 O O . THR A 1 102 ? 13.371 -1.828 -9.505 1.00 85.88 102 THR A O 1
ATOM 811 N N . LEU A 1 103 ? 14.304 0.118 -10.112 1.00 85.75 103 LEU A N 1
ATOM 812 C CA . LEU A 1 103 ? 13.699 0.907 -9.031 1.00 85.75 103 LEU A CA 1
ATOM 813 C C . LEU A 1 103 ? 12.171 0.916 -9.117 1.00 85.75 103 LEU A C 1
ATOM 815 O O . LEU A 1 103 ? 11.492 0.761 -8.102 1.00 85.75 103 LEU A O 1
ATOM 819 N N . ARG A 1 104 ? 11.619 1.050 -10.326 1.00 86.50 104 ARG A N 1
ATOM 820 C CA . ARG A 1 104 ? 10.171 1.006 -10.557 1.00 86.50 104 ARG A CA 1
ATOM 821 C C . ARG A 1 104 ? 9.588 -0.342 -10.148 1.00 86.50 104 ARG A C 1
ATOM 823 O O . ARG A 1 104 ? 8.587 -0.367 -9.435 1.00 86.50 104 ARG A O 1
ATOM 830 N N . GLN A 1 105 ? 10.211 -1.439 -10.573 1.00 87.38 105 GLN A N 1
ATOM 831 C CA . GLN A 1 105 ? 9.781 -2.785 -10.195 1.00 87.38 105 GLN A CA 1
ATOM 832 C C . GLN A 1 105 ? 9.848 -2.980 -8.676 1.00 87.38 105 GLN A C 1
ATOM 834 O O . GLN A 1 105 ? 8.890 -3.472 -8.082 1.00 87.38 105 GLN A O 1
ATOM 839 N N . ASN A 1 106 ? 10.921 -2.511 -8.036 1.00 90.62 106 ASN A N 1
ATOM 840 C CA . ASN A 1 106 ? 11.062 -2.566 -6.585 1.00 90.62 106 ASN A CA 1
ATOM 841 C C . ASN A 1 106 ? 9.937 -1.800 -5.870 1.00 90.62 106 ASN A C 1
ATOM 843 O O . ASN A 1 106 ? 9.288 -2.344 -4.983 1.00 90.62 106 ASN A O 1
ATOM 847 N N . PHE A 1 107 ? 9.626 -0.572 -6.302 1.00 90.00 107 PHE A N 1
ATOM 848 C CA . PHE A 1 107 ? 8.517 0.194 -5.726 1.00 90.00 107 PHE A CA 1
ATOM 849 C C . PHE A 1 107 ? 7.154 -0.468 -5.940 1.00 90.00 107 PHE A C 1
ATOM 851 O O . PHE A 1 107 ? 6.298 -0.383 -5.063 1.00 90.00 107 PHE A O 1
ATOM 858 N N . GLN A 1 108 ? 6.936 -1.147 -7.069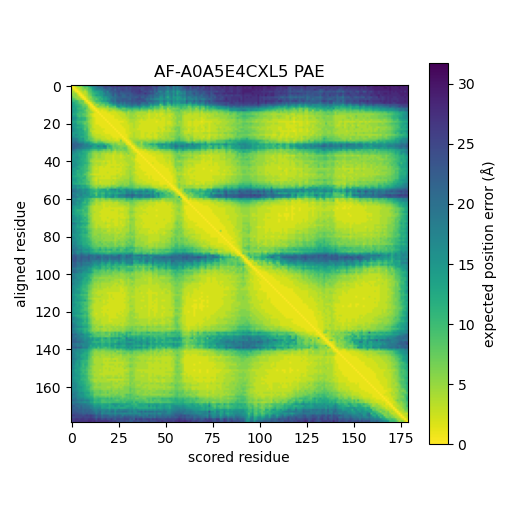 1.00 88.88 108 GLN A N 1
ATOM 859 C CA . GLN A 1 108 ? 5.701 -1.898 -7.304 1.00 88.88 108 GLN A CA 1
ATOM 860 C C . GLN A 1 108 ? 5.571 -3.093 -6.354 1.00 88.88 108 GLN A C 1
ATOM 862 O O . GLN A 1 108 ? 4.511 -3.261 -5.752 1.00 88.88 108 GLN A O 1
ATOM 867 N N . ILE A 1 109 ? 6.639 -3.875 -6.176 1.00 89.94 109 ILE A N 1
ATOM 868 C CA . ILE A 1 109 ? 6.671 -5.008 -5.239 1.00 89.94 109 ILE A CA 1
ATOM 869 C C . ILE A 1 109 ? 6.448 -4.505 -3.811 1.00 89.94 109 ILE A C 1
ATOM 871 O O . ILE A 1 109 ? 5.515 -4.936 -3.135 1.00 89.94 109 ILE A O 1
ATOM 875 N N . ALA A 1 110 ? 7.216 -3.503 -3.390 1.00 92.12 110 ALA A N 1
ATOM 876 C CA . ALA A 1 110 ? 7.088 -2.870 -2.083 1.00 92.12 110 ALA A CA 1
ATOM 877 C C . ALA A 1 110 ? 5.665 -2.376 -1.803 1.00 92.12 110 ALA A C 1
ATOM 879 O O . ALA A 1 110 ? 5.142 -2.559 -0.705 1.00 92.12 110 ALA A O 1
ATOM 880 N N . ASN A 1 111 ? 5.011 -1.790 -2.808 1.00 92.38 111 ASN A N 1
ATOM 881 C CA . ASN A 1 111 ? 3.637 -1.320 -2.705 1.00 92.38 111 ASN A CA 1
ATOM 882 C C . ASN A 1 111 ? 2.614 -2.459 -2.536 1.00 92.38 111 ASN A C 1
ATOM 884 O O . ASN A 1 111 ? 1.639 -2.306 -1.800 1.00 92.38 111 ASN A O 1
ATOM 888 N N . VAL A 1 112 ? 2.838 -3.619 -3.159 1.00 91.44 112 VAL A N 1
ATOM 889 C CA . VAL A 1 112 ? 2.018 -4.821 -2.922 1.00 91.44 112 VAL A CA 1
ATOM 890 C C . VAL A 1 112 ? 2.217 -5.331 -1.489 1.00 91.44 112 VAL A C 1
ATOM 892 O O . VAL A 1 112 ? 1.241 -5.621 -0.790 1.00 91.44 112 VAL A O 1
ATOM 895 N N . HIS A 1 113 ? 3.461 -5.379 -1.010 1.00 92.81 113 HIS A N 1
ATOM 896 C CA . HIS A 1 113 ? 3.792 -5.862 0.335 1.00 92.81 113 HIS A CA 1
ATOM 897 C C . HIS A 1 113 ? 3.221 -4.940 1.426 1.00 92.81 113 HIS A C 1
ATOM 899 O O . HIS A 1 113 ? 2.531 -5.395 2.338 1.00 92.81 113 HIS A O 1
ATOM 905 N N . ILE A 1 114 ? 3.408 -3.623 1.305 1.00 94.31 114 ILE A N 1
ATOM 906 C CA . ILE A 1 114 ? 2.831 -2.663 2.255 1.00 94.31 114 ILE A CA 1
ATOM 907 C C . ILE A 1 114 ? 1.300 -2.672 2.217 1.00 94.31 114 ILE A C 1
ATOM 909 O O . ILE A 1 114 ? 0.664 -2.675 3.272 1.00 94.31 114 ILE A O 1
ATOM 913 N N . SER A 1 115 ? 0.692 -2.725 1.027 1.00 93.56 115 SER A N 1
ATOM 914 C CA . SER A 1 115 ? -0.767 -2.724 0.890 1.00 93.56 115 SER A CA 1
ATOM 915 C C . SER A 1 115 ? -1.383 -3.986 1.485 1.00 93.56 115 SER A C 1
ATOM 917 O O . SER A 1 115 ? -2.381 -3.888 2.196 1.00 93.56 115 SER A O 1
ATOM 919 N N . SER A 1 116 ? -0.779 -5.157 1.271 1.00 92.88 116 SER A N 1
ATOM 920 C CA . SER A 1 116 ? -1.255 -6.421 1.848 1.00 92.88 116 SER A CA 1
ATOM 921 C C . SER A 1 116 ? -1.135 -6.454 3.378 1.00 92.88 116 SER A C 1
ATOM 923 O O . SER A 1 116 ? -2.095 -6.838 4.054 1.00 92.88 116 SER A O 1
ATOM 925 N N . LEU A 1 117 ? -0.024 -5.974 3.950 1.00 94.44 117 LEU A N 1
ATOM 926 C CA . LEU A 1 117 ? 0.147 -5.862 5.405 1.00 94.44 117 LEU A CA 1
ATOM 927 C C . LEU A 1 117 ? -0.852 -4.876 6.024 1.00 94.44 117 LEU A C 1
ATOM 929 O O . LEU A 1 117 ? -1.504 -5.193 7.020 1.00 94.44 117 LEU A O 1
ATOM 933 N N . LEU A 1 118 ? -1.034 -3.701 5.416 1.00 93.94 118 LEU A N 1
ATOM 934 C CA . LEU A 1 118 ? -1.985 -2.699 5.902 1.00 93.94 118 LEU A CA 1
ATOM 935 C C . LEU A 1 118 ? -3.438 -3.171 5.772 1.00 93.94 118 LEU A C 1
ATOM 937 O O . LEU A 1 118 ? -4.223 -2.964 6.698 1.00 93.94 118 LEU A O 1
ATOM 941 N N . LEU A 1 119 ? -3.804 -3.839 4.672 1.00 93.25 119 LEU A N 1
ATOM 942 C CA . LEU A 1 119 ? -5.119 -4.474 4.520 1.00 93.25 119 LEU A CA 1
ATOM 943 C C . LEU A 1 119 ? -5.333 -5.552 5.587 1.00 93.25 119 LEU A C 1
ATOM 945 O O . LEU A 1 119 ? -6.410 -5.615 6.177 1.00 93.25 119 LEU A O 1
ATOM 949 N N . SER A 1 120 ? -4.301 -6.333 5.907 1.00 94.00 120 SER A N 1
ATOM 950 C CA . SER A 1 120 ? -4.352 -7.320 6.991 1.00 94.00 120 SER A CA 1
ATOM 951 C C . SER A 1 120 ? -4.596 -6.655 8.351 1.00 94.00 120 SER A C 1
ATOM 953 O O . SER A 1 120 ? -5.448 -7.108 9.120 1.00 94.00 120 SER A O 1
ATOM 955 N N . CYS A 1 121 ? -3.933 -5.525 8.631 1.00 92.88 121 CYS A N 1
ATOM 956 C CA . CYS A 1 121 ? -4.192 -4.725 9.830 1.00 92.88 121 CYS A CA 1
ATOM 957 C C . CYS A 1 121 ? -5.629 -4.190 9.881 1.00 92.88 121 CYS A C 1
ATOM 959 O O . CYS A 1 121 ? -6.237 -4.192 10.950 1.00 92.88 121 CYS A O 1
ATOM 961 N N . VAL A 1 122 ? -6.192 -3.762 8.747 1.00 92.56 122 VAL A N 1
ATOM 962 C CA . VAL A 1 122 ? -7.586 -3.298 8.683 1.00 92.56 122 VAL A CA 1
ATOM 963 C C . VAL A 1 122 ? -8.569 -4.446 8.929 1.00 92.56 122 VAL A C 1
ATOM 965 O O . VAL A 1 122 ? -9.519 -4.268 9.694 1.00 92.56 122 VAL A O 1
ATOM 968 N N . SER A 1 123 ? -8.343 -5.631 8.353 1.00 92.62 123 SER A N 1
ATOM 969 C CA . SER A 1 123 ? -9.174 -6.807 8.654 1.00 92.62 123 SER A CA 1
ATOM 970 C C . SER A 1 123 ? -9.056 -7.238 10.110 1.00 92.62 123 SER A C 1
ATOM 972 O O . SER A 1 123 ? -10.069 -7.560 10.727 1.00 92.62 123 SER A O 1
ATOM 974 N N . LEU A 1 124 ? -7.849 -7.194 10.683 1.00 91.50 124 LEU A N 1
ATOM 975 C CA . LEU A 1 124 ? -7.632 -7.493 12.094 1.00 91.50 124 LEU A CA 1
ATOM 976 C C . LEU A 1 124 ? -8.377 -6.488 12.973 1.00 91.50 124 LEU A C 1
ATOM 978 O O . LEU A 1 124 ? -9.071 -6.883 13.900 1.00 91.50 124 LEU A O 1
ATOM 982 N N . GLU A 1 125 ? -8.302 -5.195 12.662 1.00 90.44 125 GLU A N 1
ATOM 983 C CA . GLU A 1 125 ? -9.056 -4.172 13.384 1.00 90.44 125 GLU A CA 1
ATOM 984 C C . GLU A 1 125 ? -10.569 -4.427 13.313 1.00 90.44 125 GLU A C 1
ATOM 986 O O . GLU A 1 125 ? -11.247 -4.363 14.339 1.00 90.44 125 GLU A O 1
ATOM 991 N N . ALA A 1 126 ? -11.100 -4.757 12.132 1.00 89.88 126 ALA A N 1
ATOM 992 C CA . ALA A 1 126 ? -12.511 -5.100 11.964 1.00 89.88 126 ALA A CA 1
ATOM 993 C C . ALA A 1 126 ? -12.896 -6.345 12.782 1.00 89.88 126 ALA A C 1
ATOM 995 O O . ALA A 1 126 ? -13.932 -6.344 13.446 1.00 89.88 126 ALA A O 1
ATOM 996 N N . PHE A 1 127 ? -12.041 -7.369 12.799 1.00 90.44 127 PHE A N 1
ATOM 997 C CA . PHE A 1 127 ? -12.222 -8.568 13.615 1.00 90.44 127 PHE A CA 1
ATOM 998 C C . PHE A 1 127 ? -12.254 -8.237 15.114 1.00 90.44 127 PHE A C 1
ATOM 1000 O O . PHE A 1 127 ? -13.183 -8.638 15.812 1.00 90.44 127 PHE A O 1
ATOM 1007 N N . LEU A 1 128 ? -11.298 -7.445 15.608 1.00 87.50 128 LEU A N 1
ATOM 1008 C CA . LEU A 1 128 ? -11.242 -7.042 17.016 1.00 87.50 128 LEU A CA 1
ATOM 1009 C C . LEU A 1 128 ? -12.471 -6.222 17.432 1.00 87.50 128 LEU A C 1
ATOM 1011 O O . LEU A 1 128 ? -12.984 -6.411 18.532 1.00 87.50 128 LEU A O 1
ATOM 1015 N N . ILE A 1 129 ? -12.978 -5.349 16.555 1.00 88.25 129 ILE A N 1
ATOM 1016 C CA . ILE A 1 129 ? -14.213 -4.591 16.808 1.00 88.25 129 ILE A CA 1
ATOM 1017 C C . ILE A 1 129 ? -15.420 -5.527 16.931 1.00 88.25 129 ILE A C 1
ATOM 1019 O O . ILE A 1 129 ? -16.257 -5.310 17.804 1.00 88.25 129 ILE A O 1
ATOM 1023 N N . THR A 1 130 ? -15.522 -6.534 16.063 1.00 87.94 130 THR A N 1
ATOM 1024 C CA . THR A 1 130 ? -16.678 -7.438 16.016 1.00 87.94 130 THR A CA 1
ATOM 1025 C C . THR A 1 130 ? -16.669 -8.453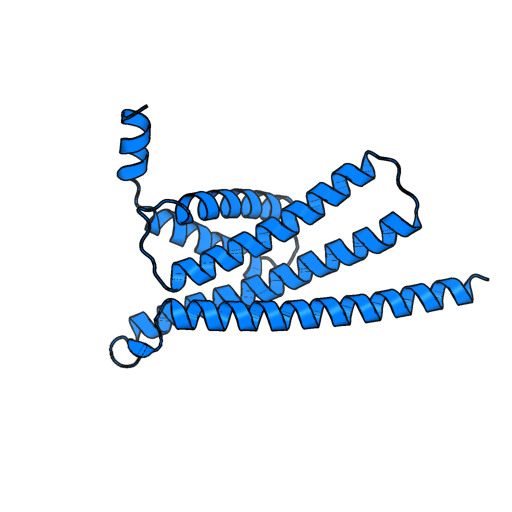 17.156 1.00 87.94 130 THR A C 1
ATOM 1027 O O . THR A 1 130 ? -17.706 -8.678 17.772 1.00 87.94 130 THR A O 1
ATOM 1030 N N . PHE A 1 131 ? -15.518 -9.060 17.447 1.00 88.25 131 PHE A N 1
ATOM 1031 C CA . PHE A 1 131 ? -15.435 -10.202 18.362 1.00 88.25 131 PHE A CA 1
ATOM 1032 C C . PHE A 1 131 ? -14.895 -9.850 19.753 1.00 88.25 131 PHE A C 1
ATOM 1034 O O . PHE A 1 131 ? -15.222 -10.537 20.715 1.00 88.25 131 PHE A O 1
ATOM 1041 N N . LEU A 1 132 ? -14.085 -8.793 19.890 1.00 87.06 132 LEU A N 1
ATOM 1042 C CA . LEU A 1 132 ? -13.396 -8.441 21.143 1.00 87.06 132 LEU A CA 1
ATOM 1043 C C . LEU A 1 132 ? -13.478 -6.930 21.469 1.00 87.06 132 LEU A C 1
ATOM 1045 O O . LEU A 1 132 ? -12.449 -6.296 21.742 1.00 87.06 132 LEU A O 1
ATOM 1049 N N . PRO A 1 133 ? -14.677 -6.308 21.459 1.00 83.00 133 PRO A N 1
ATOM 1050 C CA . PRO A 1 133 ? -14.815 -4.851 21.546 1.00 83.00 133 PRO A CA 1
ATOM 1051 C C . PRO A 1 133 ? -14.359 -4.250 22.887 1.00 83.00 133 PRO A C 1
ATOM 1053 O O . PRO A 1 133 ? -13.893 -3.108 22.914 1.00 83.00 133 PRO A O 1
ATOM 1056 N N . VAL A 1 134 ? -14.502 -4.992 23.992 1.00 81.75 134 VAL A N 1
ATOM 1057 C CA . VAL A 1 134 ? -14.176 -4.522 25.353 1.00 81.75 134 VAL A CA 1
ATOM 1058 C C . VAL A 1 134 ? -12.673 -4.631 25.624 1.00 81.75 134 VAL A C 1
ATOM 1060 O O . VAL A 1 134 ? -12.047 -3.638 25.993 1.00 81.75 134 VAL A O 1
ATOM 1063 N N . GLU A 1 135 ? -12.080 -5.791 25.333 1.00 76.94 135 GLU A N 1
ATOM 1064 C CA . GLU A 1 135 ? -10.659 -6.086 25.576 1.00 76.94 135 GLU A CA 1
ATOM 1065 C C . GLU A 1 135 ? -9.719 -5.212 24.734 1.00 76.94 135 GLU A C 1
ATOM 1067 O O . GLU A 1 135 ? -8.693 -4.712 25.201 1.00 76.94 135 GLU A O 1
ATOM 1072 N N . THR A 1 136 ? -10.083 -4.947 23.477 1.00 76.69 136 THR A N 1
ATOM 1073 C CA . THR A 1 136 ? -9.178 -4.292 22.515 1.00 76.69 136 THR A CA 1
ATOM 1074 C C . THR A 1 136 ? -9.298 -2.773 22.480 1.00 76.69 136 THR A C 1
ATOM 1076 O O . THR A 1 136 ? -8.616 -2.104 21.695 1.00 76.69 136 THR A O 1
ATOM 1079 N N . ARG A 1 137 ? -10.114 -2.189 23.368 1.00 74.31 137 ARG A N 1
ATOM 1080 C CA . ARG A 1 137 ? -10.347 -0.739 23.436 1.00 74.31 137 ARG A CA 1
ATOM 1081 C C . ARG A 1 137 ? -9.052 0.064 23.606 1.00 74.31 137 ARG A C 1
ATOM 1083 O O . ARG A 1 137 ? -8.950 1.157 23.053 1.00 74.31 137 ARG A O 1
ATOM 1090 N N . HIS A 1 138 ? -8.073 -0.478 24.330 1.00 70.31 138 HIS A N 1
ATOM 1091 C CA . HIS A 1 138 ? -6.783 0.170 24.581 1.00 70.31 138 HIS A CA 1
ATOM 1092 C C . HIS A 1 138 ? -5.785 0.036 23.413 1.00 70.31 138 HIS A C 1
ATOM 1094 O O . HIS A 1 138 ? -4.946 0.913 23.218 1.00 70.31 138 HIS A O 1
ATOM 1100 N N . ILE A 1 139 ? -5.906 -1.020 22.600 1.00 71.69 139 ILE A N 1
ATOM 1101 C CA . ILE A 1 139 ? -5.033 -1.295 21.444 1.00 71.69 139 ILE A CA 1
ATOM 1102 C C . ILE A 1 139 ? -5.535 -0.563 20.194 1.00 71.69 139 ILE A C 1
ATOM 1104 O O . ILE A 1 139 ? -4.744 -0.096 19.376 1.00 71.69 139 ILE A O 1
ATOM 1108 N N . ARG A 1 140 ? -6.854 -0.375 20.059 1.00 72.94 140 ARG A N 1
ATOM 1109 C CA . ARG A 1 140 ? -7.505 0.294 18.918 1.00 72.94 140 ARG A CA 1
ATOM 1110 C C . ARG A 1 140 ? -7.402 1.824 18.974 1.00 72.94 140 ARG A C 1
ATOM 1112 O O . ARG A 1 140 ? -8.364 2.553 18.733 1.00 72.94 140 ARG A O 1
ATOM 1119 N N . THR A 1 141 ? -6.232 2.340 19.335 1.00 84.19 141 THR A N 1
ATOM 1120 C CA . THR A 1 141 ? -5.973 3.779 19.321 1.00 84.19 141 THR A CA 1
ATOM 1121 C C . THR A 1 141 ? -5.279 4.188 18.029 1.00 84.19 141 THR A C 1
ATOM 1123 O O . THR A 1 141 ? -4.494 3.450 17.433 1.00 84.19 141 THR A O 1
ATOM 1126 N N . VAL A 1 142 ? -5.504 5.439 17.626 1.00 85.56 142 VAL A N 1
ATOM 1127 C CA . VAL A 1 142 ? -4.794 6.071 16.504 1.00 85.56 142 VAL A CA 1
ATOM 1128 C C . VAL A 1 142 ? -3.274 6.015 16.699 1.00 85.56 142 VAL A C 1
ATOM 1130 O O . VAL A 1 142 ? -2.533 5.919 15.725 1.00 85.56 142 VAL A O 1
ATOM 1133 N N . ARG A 1 143 ? -2.790 6.069 17.949 1.00 86.88 143 ARG A N 1
ATOM 1134 C CA . ARG A 1 143 ? -1.356 5.990 18.261 1.00 86.88 143 ARG A CA 1
ATOM 1135 C C . ARG A 1 143 ? -0.788 4.620 17.898 1.00 86.88 143 ARG A C 1
ATOM 1137 O O . ARG A 1 143 ? 0.204 4.573 17.180 1.00 86.88 143 ARG A O 1
ATOM 1144 N N . CYS A 1 144 ? -1.444 3.538 18.311 1.00 87.94 144 CYS A N 1
ATOM 1145 C CA . CYS A 1 144 ? -1.033 2.178 17.960 1.00 87.94 144 CYS A CA 1
ATOM 1146 C C . CYS A 1 144 ? -1.045 1.964 16.441 1.00 87.94 144 CYS A C 1
ATOM 1148 O O . CYS A 1 144 ? -0.060 1.477 15.895 1.00 87.94 144 CYS A O 1
ATOM 1150 N N . ALA A 1 145 ? -2.087 2.428 15.741 1.00 90.06 145 ALA A N 1
ATOM 1151 C CA . ALA A 1 145 ? -2.146 2.345 14.279 1.00 90.06 145 ALA A CA 1
ATOM 1152 C C . ALA A 1 145 ? -0.992 3.102 13.594 1.00 90.06 145 ALA A C 1
ATOM 1154 O O . ALA A 1 145 ? -0.404 2.603 12.635 1.00 90.06 145 ALA A O 1
ATOM 1155 N N . LYS A 1 146 ? -0.611 4.279 14.112 1.00 90.56 146 LYS A N 1
ATOM 1156 C CA . LYS A 1 146 ? 0.560 5.028 13.625 1.00 90.56 146 LYS A CA 1
ATOM 1157 C C . LYS A 1 146 ? 1.869 4.279 13.869 1.00 90.56 146 LYS A C 1
ATOM 1159 O O . LYS A 1 146 ? 2.711 4.262 12.979 1.00 90.56 146 LYS A O 1
ATOM 1164 N N . VAL A 1 147 ? 2.048 3.683 15.049 1.00 92.94 147 VAL A N 1
ATOM 1165 C CA . VAL A 1 147 ? 3.251 2.897 15.374 1.00 92.94 147 VAL A CA 1
ATOM 1166 C C . VAL A 1 147 ? 3.345 1.668 14.472 1.00 92.94 147 VAL A C 1
ATOM 1168 O O . VAL A 1 147 ? 4.375 1.478 13.836 1.00 92.94 147 VAL A O 1
ATOM 1171 N N . ALA A 1 148 ? 2.261 0.900 14.333 1.00 93.38 148 ALA A N 1
ATOM 1172 C CA . ALA A 1 148 ? 2.205 -0.251 13.435 1.00 93.38 148 ALA A CA 1
ATOM 1173 C C . ALA A 1 148 ? 2.522 0.145 11.984 1.00 93.38 148 ALA A C 1
ATOM 1175 O O . ALA A 1 148 ? 3.375 -0.469 11.353 1.00 93.38 148 ALA A O 1
ATOM 1176 N N . SER A 1 149 ? 1.919 1.232 11.488 1.00 93.50 149 SER A N 1
ATOM 1177 C CA . SER A 1 149 ? 2.195 1.734 10.135 1.00 93.50 149 SER A CA 1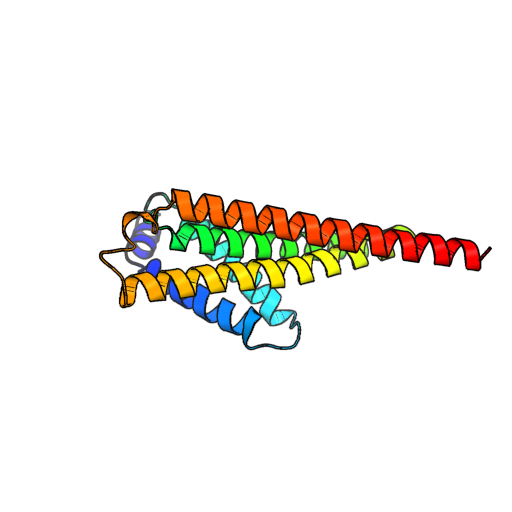
ATOM 1178 C C . SER A 1 149 ? 3.667 2.123 9.959 1.00 93.50 149 SER A C 1
ATOM 1180 O O . SER A 1 149 ? 4.263 1.796 8.941 1.00 93.50 149 SER A O 1
ATOM 1182 N N . LYS A 1 150 ? 4.284 2.777 10.956 1.00 94.69 150 LYS A N 1
ATOM 1183 C CA . LYS A 1 150 ? 5.719 3.105 10.921 1.00 94.69 150 LYS A CA 1
ATOM 1184 C C . LYS A 1 150 ? 6.601 1.858 10.874 1.00 94.69 150 LYS A C 1
ATOM 1186 O O . LYS A 1 150 ? 7.563 1.847 10.118 1.00 94.69 150 LYS A O 1
ATOM 1191 N N . ILE A 1 151 ? 6.283 0.832 11.664 1.00 96.25 151 ILE A N 1
ATOM 1192 C CA . ILE A 1 151 ? 7.028 -0.436 11.666 1.00 96.25 151 ILE A CA 1
ATOM 1193 C C . ILE A 1 151 ? 6.939 -1.100 10.290 1.00 96.25 151 ILE A C 1
ATOM 1195 O O . ILE A 1 151 ? 7.967 -1.501 9.752 1.00 96.25 151 ILE A O 1
ATOM 1199 N N . ILE A 1 152 ? 5.739 -1.149 9.699 1.00 96.38 152 ILE A N 1
ATOM 1200 C CA . ILE A 1 152 ? 5.536 -1.688 8.348 1.00 96.38 152 ILE A CA 1
ATOM 1201 C C . ILE A 1 152 ? 6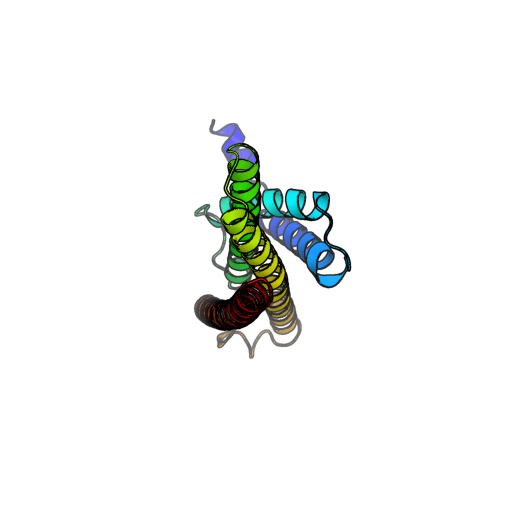.388 -0.912 7.336 1.00 96.38 152 ILE A C 1
ATOM 1203 O O . ILE A 1 152 ? 7.132 -1.525 6.581 1.00 96.38 152 ILE A O 1
ATOM 1207 N N . TRP A 1 153 ? 6.352 0.424 7.354 1.00 95.00 153 TRP A N 1
ATOM 1208 C CA . TRP A 1 153 ? 7.186 1.237 6.461 1.00 95.00 153 TRP A CA 1
ATOM 1209 C C . TRP A 1 153 ? 8.679 0.942 6.611 1.00 95.00 153 TRP A C 1
ATOM 1211 O O . TRP A 1 153 ? 9.363 0.786 5.6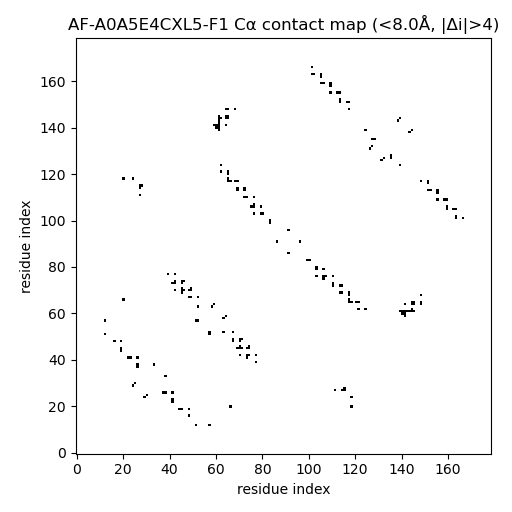06 1.00 95.00 153 TRP A O 1
ATOM 1221 N N . ILE A 1 154 ? 9.187 0.838 7.842 1.00 95.94 154 ILE A N 1
ATOM 1222 C CA . ILE A 1 154 ? 10.599 0.516 8.091 1.00 95.94 154 ILE A CA 1
ATOM 1223 C C . ILE A 1 154 ? 10.945 -0.864 7.523 1.00 95.94 154 ILE A C 1
ATOM 1225 O O . ILE A 1 154 ? 11.948 -0.989 6.826 1.00 95.94 154 ILE A O 1
ATOM 1229 N N . ALA A 1 155 ? 10.113 -1.877 7.776 1.00 95.12 155 ALA A N 1
ATOM 1230 C CA . ALA A 1 155 ? 10.332 -3.228 7.264 1.00 95.12 155 ALA A CA 1
ATOM 1231 C C . ALA A 1 155 ? 10.402 -3.250 5.728 1.00 95.12 155 ALA A C 1
ATOM 1233 O O . ALA A 1 155 ? 11.332 -3.819 5.163 1.00 95.12 155 ALA A O 1
ATOM 1234 N N . ILE A 1 156 ? 9.478 -2.555 5.059 1.00 94.44 156 ILE A N 1
ATOM 1235 C CA . ILE A 1 156 ? 9.435 -2.480 3.594 1.00 94.44 156 ILE A CA 1
ATOM 1236 C C . ILE A 1 156 ? 10.605 -1.673 3.024 1.00 94.44 156 ILE A C 1
ATOM 1238 O O . ILE A 1 156 ? 11.159 -2.050 1.997 1.00 94.44 156 ILE A O 1
ATOM 1242 N N . ILE A 1 157 ? 11.033 -0.593 3.685 1.00 93.12 157 ILE A N 1
ATOM 1243 C CA . ILE A 1 157 ? 12.234 0.157 3.279 1.00 93.12 157 ILE A CA 1
ATOM 1244 C C . ILE A 1 157 ? 13.479 -0.735 3.358 1.00 93.12 157 ILE A C 1
ATOM 1246 O O . ILE A 1 157 ? 14.311 -0.691 2.453 1.00 93.12 157 ILE A O 1
ATOM 1250 N N . ILE A 1 158 ? 13.599 -1.558 4.404 1.00 94.12 158 ILE A N 1
ATOM 1251 C CA . ILE A 1 158 ? 14.701 -2.519 4.540 1.00 94.12 158 ILE A CA 1
ATOM 1252 C C . ILE A 1 158 ? 14.647 -3.553 3.409 1.00 94.12 158 ILE A C 1
ATOM 1254 O O . ILE A 1 158 ? 15.661 -3.769 2.749 1.00 94.12 158 ILE A O 1
ATOM 1258 N N . GLU A 1 159 ? 13.478 -4.138 3.136 1.00 91.81 159 GLU A N 1
ATOM 1259 C CA . GLU A 1 159 ? 13.281 -5.081 2.024 1.00 91.81 159 GLU A CA 1
ATOM 1260 C C . GLU A 1 159 ? 13.666 -4.447 0.674 1.00 91.81 159 GLU A C 1
ATOM 1262 O O . GLU A 1 159 ? 14.436 -5.025 -0.094 1.00 91.81 159 GLU A O 1
ATOM 1267 N N . CYS A 1 160 ? 13.233 -3.205 0.430 1.00 89.62 160 CYS A N 1
ATOM 1268 C CA . CYS A 1 160 ? 13.576 -2.450 -0.775 1.00 89.62 160 CYS A CA 1
ATOM 1269 C C . CYS A 1 160 ? 15.081 -2.218 -0.909 1.00 89.62 160 CYS A C 1
ATOM 1271 O O . CYS A 1 160 ? 15.612 -2.280 -2.018 1.00 89.62 160 CYS A O 1
ATOM 1273 N N . PHE A 1 161 ? 15.753 -1.887 0.195 1.00 90.44 161 PHE A N 1
ATOM 1274 C CA . PHE A 1 161 ? 17.187 -1.620 0.209 1.00 90.44 161 PHE A CA 1
ATOM 1275 C C . PHE A 1 161 ? 17.987 -2.889 -0.090 1.00 90.44 161 PHE A C 1
ATOM 1277 O O . PHE A 1 161 ? 18.887 -2.856 -0.927 1.00 90.44 161 PHE A O 1
ATOM 1284 N N . LEU A 1 162 ? 17.610 -4.015 0.521 1.00 90.69 162 LEU A N 1
ATOM 1285 C CA . LEU A 1 162 ? 18.228 -5.315 0.256 1.00 90.69 162 LEU A CA 1
ATOM 1286 C C . LEU A 1 162 ? 18.066 -5.724 -1.214 1.00 90.69 162 LEU A C 1
ATOM 1288 O O . LEU A 1 162 ? 19.055 -6.075 -1.856 1.00 90.69 162 LEU A O 1
ATOM 1292 N N . TYR A 1 163 ? 16.860 -5.580 -1.771 1.00 88.25 163 TYR A N 1
ATOM 1293 C CA . TYR A 1 163 ? 16.599 -5.884 -3.181 1.00 88.25 163 TYR A CA 1
ATOM 1294 C C . TYR A 1 163 ? 17.426 -5.004 -4.134 1.00 88.25 163 TYR A C 1
ATOM 1296 O O . TYR A 1 163 ? 17.977 -5.487 -5.124 1.00 88.25 163 TYR A O 1
ATOM 1304 N N . GLN A 1 164 ? 17.563 -3.707 -3.828 1.00 87.25 164 GLN A N 1
ATOM 1305 C CA . GLN A 1 164 ? 18.414 -2.807 -4.614 1.00 87.25 164 GLN A CA 1
ATOM 1306 C C . GLN A 1 164 ? 19.882 -3.218 -4.560 1.00 87.25 164 GLN A C 1
ATOM 1308 O O . GLN A 1 164 ? 20.528 -3.277 -5.604 1.00 87.25 164 GLN A O 1
ATOM 1313 N N . MET A 1 165 ? 20.412 -3.525 -3.373 1.00 87.50 165 MET A N 1
ATOM 1314 C CA . MET A 1 165 ? 21.802 -3.966 -3.227 1.00 87.50 165 MET A CA 1
ATOM 1315 C C . MET A 1 165 ? 22.095 -5.223 -4.051 1.00 87.50 165 MET A C 1
ATOM 1317 O O . MET A 1 165 ? 23.138 -5.302 -4.703 1.00 87.50 165 MET A O 1
ATOM 1321 N N . GLU A 1 166 ? 21.175 -6.187 -4.052 1.00 87.06 166 GLU A N 1
ATOM 1322 C CA . GLU A 1 166 ? 21.310 -7.414 -4.836 1.00 87.06 166 GLU A CA 1
ATOM 1323 C C . GLU A 1 166 ? 21.297 -7.135 -6.347 1.00 87.06 166 GLU A C 1
ATOM 1325 O O . GLU A 1 166 ? 22.165 -7.624 -7.075 1.00 87.06 166 GLU A O 1
ATOM 1330 N N . CYS A 1 167 ? 20.403 -6.256 -6.811 1.00 81.69 167 CYS A N 1
ATOM 1331 C CA . CYS A 1 167 ? 20.367 -5.830 -8.211 1.00 81.69 167 CYS A CA 1
ATOM 1332 C C . CYS A 1 167 ? 21.646 -5.094 -8.641 1.00 81.69 167 CYS A C 1
ATOM 1334 O O . CYS A 1 167 ? 22.188 -5.377 -9.710 1.00 81.69 167 CYS A O 1
ATOM 1336 N N . PHE A 1 168 ? 22.166 -4.181 -7.813 1.00 80.69 168 PHE A N 1
ATOM 1337 C CA . PHE A 1 168 ? 23.423 -3.478 -8.101 1.00 80.69 168 PHE A CA 1
ATOM 1338 C C . PHE A 1 168 ? 24.604 -4.444 -8.202 1.00 80.69 168 PHE A C 1
ATOM 1340 O O . PHE A 1 168 ? 25.442 -4.303 -9.095 1.00 80.69 168 PHE A O 1
ATOM 1347 N N . LYS A 1 169 ? 24.650 -5.458 -7.332 1.00 83.62 169 LYS A N 1
ATOM 1348 C CA . LYS A 1 169 ? 25.672 -6.505 -7.396 1.00 83.62 169 LYS A CA 1
ATOM 1349 C C . LYS A 1 169 ? 25.594 -7.271 -8.719 1.00 83.62 169 LYS A C 1
ATOM 1351 O O . LYS A 1 169 ? 26.619 -7.429 -9.378 1.00 83.62 169 LYS A O 1
ATOM 1356 N N . HIS A 1 170 ? 24.398 -7.676 -9.147 1.00 78.75 170 HIS A N 1
ATOM 1357 C CA . HIS A 1 170 ? 24.209 -8.363 -10.428 1.00 78.75 170 HIS A CA 1
ATOM 1358 C C . HIS A 1 170 ? 24.640 -7.501 -11.628 1.00 78.75 170 HIS A C 1
ATOM 1360 O O . HIS A 1 170 ? 25.325 -7.986 -12.529 1.00 78.75 170 HIS A O 1
ATOM 1366 N N . LEU A 1 171 ? 24.304 -6.206 -11.620 1.00 74.62 171 LEU A N 1
ATOM 1367 C CA . LEU A 1 171 ? 24.704 -5.274 -12.678 1.00 74.62 171 LEU A CA 1
ATOM 1368 C C . LEU A 1 171 ? 26.232 -5.114 -12.755 1.00 74.62 171 LEU A C 1
ATOM 1370 O O . LEU A 1 171 ? 26.798 -5.097 -13.846 1.00 74.62 171 LEU A O 1
ATOM 1374 N N . SER A 1 172 ? 26.901 -5.033 -11.599 1.00 71.12 172 SER A N 1
ATOM 1375 C CA . SER A 1 172 ? 28.361 -4.897 -11.532 1.00 71.12 172 SER A CA 1
ATOM 1376 C C . SER A 1 172 ? 29.093 -6.119 -12.092 1.00 71.12 172 SER A C 1
ATOM 1378 O O . SER A 1 172 ? 30.061 -5.955 -12.827 1.00 71.12 172 SER A O 1
ATOM 1380 N N . ILE A 1 173 ? 28.600 -7.331 -11.814 1.00 73.19 173 ILE A N 1
ATOM 1381 C CA . ILE A 1 173 ? 29.176 -8.579 -12.337 1.00 73.19 173 ILE A CA 1
ATOM 1382 C C . ILE A 1 173 ? 29.008 -8.642 -13.859 1.00 73.19 173 ILE A C 1
ATOM 1384 O O . ILE A 1 173 ? 29.976 -8.885 -14.571 1.00 73.19 173 ILE A O 1
ATOM 1388 N N . SER A 1 174 ? 27.811 -8.327 -14.368 1.00 66.94 174 SER A N 1
ATOM 1389 C CA . SER A 1 174 ? 27.543 -8.342 -15.812 1.00 66.94 174 SER A CA 1
ATOM 1390 C C . SER A 1 174 ? 28.403 -7.351 -16.598 1.00 66.94 174 SER A C 1
ATOM 1392 O O . SER A 1 174 ? 28.708 -7.627 -17.751 1.00 66.94 174 SER A O 1
ATOM 1394 N N . TYR A 1 175 ? 28.773 -6.209 -16.009 1.00 60.34 175 TYR A N 1
ATOM 1395 C CA . TYR A 1 175 ? 29.668 -5.242 -16.650 1.00 60.34 175 TYR A CA 1
ATOM 1396 C C . TYR A 1 175 ? 31.101 -5.782 -16.773 1.00 60.34 175 TYR A C 1
ATOM 1398 O O . TYR A 1 175 ? 31.745 -5.578 -17.802 1.00 60.34 175 TYR A O 1
ATOM 1406 N N . PHE A 1 176 ? 31.582 -6.493 -15.747 1.00 61.69 176 PHE A N 1
ATOM 1407 C CA . PHE A 1 176 ? 32.914 -7.104 -15.740 1.00 61.69 176 PHE A CA 1
ATOM 1408 C C . PHE A 1 176 ? 33.043 -8.296 -16.696 1.00 61.69 176 PHE A C 1
ATOM 1410 O O . PHE A 1 176 ? 34.122 -8.485 -17.235 1.00 61.69 176 PHE A O 1
ATOM 1417 N N . ASP A 1 177 ? 31.977 -9.060 -16.949 1.00 59.28 177 ASP A N 1
ATOM 1418 C CA . ASP A 1 177 ? 32.009 -10.174 -17.917 1.00 59.28 177 ASP A CA 1
ATOM 1419 C C . ASP A 1 177 ? 31.962 -9.712 -19.390 1.00 59.28 177 ASP A C 1
ATOM 1421 O O . ASP A 1 177 ? 32.254 -10.487 -20.300 1.00 59.28 177 ASP A O 1
ATOM 1425 N N . THR A 1 178 ? 31.577 -8.457 -19.651 1.00 55.53 178 THR A N 1
ATOM 1426 C CA . THR A 1 178 ? 31.505 -7.881 -21.009 1.00 55.53 178 THR A CA 1
ATOM 1427 C C . THR A 1 178 ? 32.758 -7.115 -21.452 1.00 55.53 178 THR A C 1
ATOM 1429 O O . THR A 1 178 ? 32.789 -6.636 -22.589 1.00 55.53 178 THR A O 1
ATOM 1432 N N . HIS A 1 179 ? 33.776 -6.999 -20.594 1.00 45.69 179 HIS A N 1
ATOM 1433 C CA . HIS A 1 179 ? 35.052 -6.322 -20.862 1.00 45.69 179 HIS A CA 1
ATOM 1434 C C . HIS A 1 179 ? 36.241 -7.260 -20.660 1.00 45.69 179 HIS A C 1
ATOM 1436 O O . HIS A 1 179 ? 37.225 -7.091 -21.416 1.00 45.69 179 HIS A O 1
#

InterPro domains:
  IPR000276 G protein-coupled receptor, rhodopsin-like [PF00001] (50-162)
  IPR017452 GPCR, rhodopsin-like, 7TM [PS50262] (45-179)

Organism: Marmota monax (NCBI:txid9995)

Solvent-accessible surface area (backbone atoms only — not comparable to full-atom values): 9904 Å² total; per-residue (Å²): 116,69,68,65,49,51,60,57,69,71,49,64,63,69,57,54,52,50,50,52,49,53,51,48,48,44,59,70,75,67,47,93,64,96,46,69,68,60,51,51,53,48,34,55,49,23,53,52,49,47,57,54,68,68,40,91,85,53,76,90,44,30,63,54,50,45,52,46,52,42,24,50,41,42,47,53,42,48,53,46,52,53,53,50,57,54,41,69,73,50,84,63,58,73,70,59,51,55,55,49,53,52,51,44,51,45,45,51,52,44,36,50,54,52,38,52,54,41,50,49,51,47,51,48,50,52,47,38,56,74,77,36,55,75,82,42,58,79,61,68,31,48,65,49,38,50,52,53,51,49,51,51,52,51,53,46,50,52,53,49,50,52,54,48,52,53,50,52,51,54,52,55,52,56,56,61,77,76,110

Nearest PDB structures (foldseek):
  7xw9-assembly1_R  TM=7.574E-01  e=1.805E-02  Homo sapiens
  6rz5-assembly1_A  TM=7.433E-01  e=1.805E-02  Homo sapiens
  9bkj-assembly1_R  TM=7.330E-01  e=4.129E-02  Homo sapiens
  8ia8-assembly1_A  TM=6.664E-01  e=4.349E-02  Homo sapiens
  7f54-assembly1_R  TM=7.692E-01  e=3.624E-01  Homo sapiens

Sequence (179 aa):
NLTQFSVFTNRDHMKDLRRYLTFKYVQYLVLPSPNIIVTLLGLFASVYVTLILTLPFVSRKSTAVFISNIAQADILVGCSIFSAMIQDVIKSEILSYSVQSTLRQNFQIANVHISSLLLSCVSLEAFLITFLPVETRHIRTVRCAKVASKIIWIAIIIECFLYQMECFKHLSISYFDTH

Radius of gyration: 19.64 Å; Cα contacts (8 Å, |Δi|>4): 115; chains: 1; bounding box: 59×40×50 Å

Mean predicted aligned error: 8.13 Å

pLDDT: mean 82.14, std 12.55, range [43.88, 96.38]